Protein AF-A0A1A9Z1K3-F1 (afdb_monomer_lite)

Radius of gyration: 17.66 Å; chains: 1; bounding box: 40×36×48 Å

Secondary structure (DSSP, 8-state):
-----BTTTB-TTS-HHHHHHHHHHHHHHHHHHTT----EEEEE---SS--HHHHHHHHHHHHHHHHHTTPEEEEEE-S--SHHHHHHHHHTTSS----HHHHHHHHHHHHS----HHHHHHHTTT-S----BSS-HHHHHHHHHHHHT------GGGS---HHHHTTS-HHHHHHHHHH-----B-

Sequence (187 aa):
MDTLVLNTHFLEKICPFDLGYKSVSVNLSDLAAVGASPKWLLLSLTMPFINEFWIDKYSKGLFHHLNIFNVKLIGGDLSTLGDSAAGLSILMDNLCITDKISKNYLIKRHTRPVPRIHEGIVLRHLVNAACDISDGTVVDLQNILNNSQCGAKIYLDRLPISSYLLNNVEYKQAISFALYGGEDYEL

InterPro domains:
  IPR006283 Thiamine-monophosphate kinase-like [PTHR30270] (80-187)
  IPR006283 Thiamine-monophosphate kinase-like [cd02194] (1-187)
  IPR010918 PurM-like, C-terminal domain [PF02769] (121-166)
  IPR016188 PurM-like, N-terminal domain [PF00586] (1-83)
  IPR036676 PurM-like, C-terminal domain superfamily [G3DSA:3.90.650.10] (78-187)
  IPR036676 PurM-like, C-terminal domain superfamily [SSF56042] (79-187)
  IPR036921 PurM-like, N-terminal domain superfamily [SSF55326] (1-83)

pLDDT: mean 87.66, std 8.98, range [60.69, 98.0]

Structure (mmCIF, N/CA/C/O backbone):
data_AF-A0A1A9Z1K3-F1
#
_entry.id   AF-A0A1A9Z1K3-F1
#
loop_
_atom_site.group_PDB
_atom_site.id
_atom_site.type_symbol
_atom_site.label_atom_id
_atom_site.label_alt_id
_atom_site.label_comp_id
_atom_site.label_asym_id
_atom_site.label_entity_id
_atom_site.label_seq_id
_atom_site.pdbx_PDB_ins_code
_atom_site.Cartn_x
_atom_site.Cartn_y
_atom_site.Cartn_z
_atom_site.occupancy
_atom_site.B_iso_or_equiv
_atom_site.auth_seq_id
_atom_site.auth_comp_id
_atom_site.auth_asym_id
_atom_site.auth_atom_id
_atom_site.pdbx_PDB_model_num
ATOM 1 N N . MET A 1 1 ? -0.481 -10.958 -12.110 1.00 66.62 1 MET A N 1
ATOM 2 C CA . MET A 1 1 ? 0.145 -10.329 -10.922 1.00 66.62 1 MET A CA 1
ATOM 3 C C . MET A 1 1 ? 0.066 -11.347 -9.829 1.00 66.62 1 MET A C 1
ATOM 5 O O . MET A 1 1 ? -1.044 -11.699 -9.431 1.00 66.62 1 MET A O 1
ATOM 9 N N . ASP A 1 2 ? 1.243 -11.747 -9.387 1.00 83.00 2 ASP A N 1
ATOM 10 C CA . ASP A 1 2 ? 1.449 -12.769 -8.380 1.00 83.00 2 ASP A CA 1
ATOM 11 C C . ASP A 1 2 ? 1.903 -12.149 -7.071 1.00 83.00 2 ASP A C 1
ATOM 13 O O . ASP A 1 2 ? 2.690 -11.197 -7.053 1.00 83.00 2 ASP A O 1
ATOM 17 N N . THR A 1 3 ? 1.435 -12.739 -5.978 1.00 83.62 3 THR A N 1
ATOM 18 C CA . THR A 1 3 ? 1.822 -12.368 -4.621 1.00 83.62 3 THR A CA 1
ATOM 19 C C . THR A 1 3 ? 2.662 -13.489 -4.026 1.00 83.62 3 THR A C 1
ATOM 21 O O . THR A 1 3 ? 2.244 -14.645 -4.016 1.00 83.62 3 THR A O 1
ATOM 24 N N . LEU A 1 4 ? 3.832 -13.155 -3.478 1.00 86.69 4 LEU A N 1
ATOM 25 C CA . LEU A 1 4 ? 4.650 -14.097 -2.719 1.00 86.69 4 LEU A CA 1
ATOM 26 C C . LEU A 1 4 ? 4.404 -13.892 -1.223 1.00 86.69 4 LEU A C 1
ATOM 28 O O . LEU A 1 4 ? 4.661 -12.825 -0.679 1.00 86.69 4 LEU A O 1
ATOM 32 N N . VAL A 1 5 ? 3.916 -14.940 -0.561 1.00 87.31 5 VAL A N 1
ATOM 33 C CA . VAL A 1 5 ? 3.527 -14.929 0.862 1.00 87.31 5 VAL A CA 1
ATOM 34 C C . VAL A 1 5 ? 4.445 -15.841 1.672 1.00 87.31 5 VAL A C 1
ATOM 36 O O . VAL A 1 5 ? 4.686 -16.988 1.276 1.00 87.31 5 VAL A O 1
ATOM 39 N N . LEU A 1 6 ? 4.931 -15.344 2.812 1.00 87.44 6 LEU A N 1
ATOM 40 C CA . LEU A 1 6 ? 5.756 -16.102 3.753 1.00 87.44 6 LEU A CA 1
ATOM 41 C C . LEU A 1 6 ? 5.030 -17.376 4.223 1.00 87.44 6 LEU A C 1
ATOM 43 O O . LEU A 1 6 ? 3.824 -17.364 4.455 1.00 87.44 6 LEU A O 1
ATOM 47 N N . ASN A 1 7 ? 5.762 -18.483 4.346 1.00 91.44 7 ASN A N 1
ATOM 48 C CA . ASN A 1 7 ? 5.271 -19.826 4.688 1.00 91.44 7 ASN A CA 1
ATOM 49 C C . ASN A 1 7 ? 4.287 -20.448 3.681 1.00 91.44 7 ASN A C 1
ATOM 51 O O . ASN A 1 7 ? 3.808 -21.554 3.906 1.00 91.44 7 ASN A O 1
ATOM 55 N N . THR A 1 8 ? 4.025 -19.782 2.553 1.00 92.38 8 THR A N 1
ATOM 56 C CA . THR A 1 8 ? 3.249 -20.338 1.431 1.00 92.38 8 THR A CA 1
ATOM 57 C C . THR A 1 8 ? 4.117 -20.472 0.181 1.00 92.38 8 THR A C 1
ATOM 59 O O . THR A 1 8 ? 4.227 -21.548 -0.396 1.00 92.38 8 THR A O 1
ATOM 62 N N . HIS A 1 9 ? 4.785 -19.388 -0.221 1.00 94.19 9 HIS A N 1
ATOM 63 C CA . HIS A 1 9 ? 5.570 -19.312 -1.459 1.00 94.19 9 HIS A CA 1
ATOM 64 C C . HIS A 1 9 ? 7.085 -19.286 -1.217 1.00 94.19 9 HIS A C 1
ATOM 66 O O . HIS A 1 9 ? 7.876 -19.570 -2.126 1.00 94.19 9 HIS A O 1
ATOM 72 N N . PHE A 1 10 ? 7.496 -18.905 -0.008 1.00 93.81 10 PHE A N 1
ATOM 73 C CA . PHE A 1 10 ? 8.879 -18.893 0.456 1.00 93.81 10 PHE A CA 1
ATOM 74 C C . PHE A 1 10 ? 8.925 -19.070 1.978 1.00 93.81 10 PHE A C 1
ATOM 76 O O . PHE A 1 10 ? 7.926 -18.858 2.660 1.00 93.81 10 PHE A O 1
ATOM 83 N N . LEU A 1 11 ? 10.082 -19.460 2.507 1.00 93.94 11 LEU A N 1
ATOM 84 C CA . LEU A 1 11 ? 10.315 -19.639 3.944 1.00 93.94 11 LEU A CA 1
ATOM 85 C C . LEU A 1 11 ? 11.140 -18.478 4.503 1.00 93.94 11 LEU A C 1
ATOM 87 O O . LEU A 1 11 ? 11.880 -17.845 3.755 1.00 93.94 11 LEU A O 1
ATOM 91 N N . GLU A 1 12 ? 11.101 -18.261 5.820 1.00 88.75 12 GLU A N 1
ATOM 92 C CA . GLU A 1 12 ? 11.851 -17.178 6.493 1.00 88.75 12 GLU A CA 1
ATOM 93 C C . GLU A 1 12 ? 13.354 -17.200 6.195 1.00 88.75 12 GLU A C 1
ATOM 95 O O . GLU A 1 12 ? 14.004 -16.161 6.147 1.00 88.75 12 GLU A O 1
ATOM 100 N N . LYS A 1 13 ? 13.907 -18.393 5.962 1.00 93.56 13 LYS A N 1
ATOM 101 C CA . LYS A 1 13 ? 15.333 -18.602 5.684 1.00 93.56 13 LYS A CA 1
ATOM 102 C C . LYS A 1 13 ? 15.738 -18.284 4.243 1.00 93.56 13 LYS A C 1
ATOM 104 O O . LYS A 1 13 ? 16.907 -18.472 3.909 1.00 93.56 13 LYS A O 1
ATOM 109 N N . ILE A 1 14 ? 14.806 -17.884 3.372 1.00 95.94 14 ILE A N 1
ATOM 110 C CA . ILE A 1 14 ? 15.148 -17.560 1.987 1.00 95.94 14 ILE A CA 1
ATOM 111 C C . ILE A 1 14 ? 16.161 -16.412 1.951 1.00 95.94 14 ILE A C 1
ATOM 113 O O . ILE A 1 14 ? 16.061 -15.444 2.706 1.00 95.94 14 ILE A O 1
ATOM 117 N N . CYS A 1 15 ? 17.136 -16.505 1.049 1.00 96.75 15 CYS A N 1
ATOM 118 C CA . CYS A 1 15 ? 18.006 -15.377 0.758 1.00 96.75 15 CYS A CA 1
ATOM 119 C C . CYS A 1 15 ? 17.151 -14.226 0.192 1.00 96.75 15 CYS A C 1
ATOM 121 O O . CYS A 1 15 ? 16.431 -14.446 -0.787 1.00 96.75 15 CYS A O 1
ATOM 123 N N . PRO A 1 16 ? 17.224 -12.997 0.738 1.00 96.19 16 PRO A N 1
ATOM 124 C CA . PRO A 1 16 ? 16.385 -11.899 0.256 1.00 96.19 16 PRO A CA 1
ATOM 125 C C . PRO A 1 16 ? 16.643 -11.571 -1.218 1.00 96.19 16 PRO A C 1
ATOM 127 O O . PRO A 1 16 ? 15.705 -11.256 -1.942 1.00 96.19 16 PRO A O 1
ATOM 130 N N . PHE A 1 17 ? 17.889 -11.722 -1.685 1.00 97.69 17 PHE A N 1
ATOM 131 C CA . PHE A 1 17 ? 18.243 -11.566 -3.100 1.00 97.69 17 PHE A CA 1
ATOM 132 C C . PHE A 1 17 ? 17.463 -12.541 -3.988 1.00 97.69 17 PHE A C 1
ATOM 134 O O . PHE A 1 17 ? 16.832 -12.126 -4.958 1.00 97.69 17 PHE A O 1
ATOM 141 N N . ASP A 1 18 ? 17.448 -13.825 -3.629 1.00 97.62 18 ASP A N 1
ATOM 142 C CA . ASP A 1 18 ? 16.736 -14.845 -4.403 1.00 97.62 18 ASP A CA 1
ATOM 143 C C . ASP A 1 18 ? 15.225 -14.608 -4.372 1.00 97.62 18 ASP A C 1
ATOM 145 O O . ASP A 1 18 ? 14.540 -14.837 -5.368 1.00 97.62 18 ASP A O 1
ATOM 149 N N . LEU A 1 19 ? 14.696 -14.098 -3.254 1.00 96.50 19 LEU A N 1
ATOM 150 C CA . LEU A 1 19 ? 13.295 -13.699 -3.175 1.00 96.50 19 LEU A CA 1
ATOM 151 C C . LEU A 1 19 ? 12.990 -12.525 -4.114 1.00 96.50 19 LEU A C 1
ATOM 153 O O . LEU A 1 19 ? 12.020 -12.603 -4.859 1.00 96.50 19 LEU A O 1
ATOM 157 N N . GLY A 1 20 ? 13.821 -11.479 -4.128 1.00 94.25 20 GLY A N 1
ATOM 158 C CA . GLY A 1 20 ? 13.665 -10.342 -5.042 1.00 94.25 20 GLY A CA 1
ATOM 159 C C . GLY A 1 20 ? 13.721 -10.762 -6.508 1.00 94.25 20 GLY A C 1
ATOM 160 O O . GLY A 1 20 ? 12.877 -10.348 -7.300 1.00 94.25 20 GLY A O 1
ATOM 161 N N . TYR A 1 21 ? 14.651 -11.654 -6.854 1.00 96.50 21 TYR A N 1
ATOM 162 C CA . TYR A 1 21 ? 14.729 -12.268 -8.179 1.00 96.50 21 TYR A CA 1
ATOM 163 C C . TYR A 1 21 ? 13.423 -13.005 -8.514 1.00 96.50 21 TYR A C 1
ATOM 165 O O . TYR A 1 21 ? 12.787 -12.733 -9.535 1.00 96.50 21 TYR A O 1
ATOM 173 N N . LYS A 1 22 ? 12.979 -13.889 -7.610 1.00 95.75 22 LYS A N 1
ATOM 174 C CA . LYS A 1 22 ? 11.761 -14.691 -7.770 1.00 95.75 22 LYS A CA 1
ATOM 175 C C . LYS A 1 22 ? 10.513 -13.821 -7.942 1.00 95.75 22 LYS A C 1
ATOM 177 O O . LYS A 1 22 ? 9.687 -14.161 -8.785 1.00 95.75 22 LYS A O 1
ATOM 182 N N . SER A 1 23 ? 10.387 -12.708 -7.212 1.00 93.56 23 SER A N 1
ATOM 183 C CA . SER A 1 23 ? 9.260 -11.764 -7.315 1.00 93.56 23 SER A CA 1
ATOM 184 C C . SER A 1 23 ? 9.058 -11.232 -8.736 1.00 93.56 23 SER A C 1
ATOM 186 O O . SER A 1 23 ? 7.920 -11.065 -9.179 1.00 93.56 23 SER A O 1
ATOM 188 N N . VAL A 1 24 ? 10.148 -10.996 -9.472 1.00 93.38 24 VAL A N 1
ATOM 189 C CA . VAL A 1 24 ? 10.082 -10.583 -10.881 1.00 93.38 24 VAL A CA 1
ATOM 190 C C . VAL A 1 24 ? 9.773 -11.785 -11.768 1.00 93.38 24 VAL A C 1
ATOM 192 O O . VAL A 1 24 ? 8.872 -11.713 -12.598 1.00 93.38 24 VAL A O 1
ATOM 195 N N . SER A 1 25 ? 10.482 -12.902 -11.572 1.00 94.00 25 SER A N 1
ATOM 196 C CA . SER A 1 25 ? 10.369 -14.090 -12.425 1.00 94.00 25 SER A CA 1
ATOM 197 C C . SER A 1 25 ? 8.946 -14.634 -12.527 1.00 94.00 25 SER A C 1
ATOM 199 O O . SER A 1 25 ? 8.508 -14.960 -13.627 1.00 94.00 25 SER A O 1
ATOM 201 N N . VAL A 1 26 ? 8.216 -14.707 -11.408 1.00 92.62 26 VAL A N 1
ATOM 202 C CA . VAL A 1 26 ? 6.837 -15.226 -11.405 1.00 92.62 26 VAL A CA 1
ATOM 203 C C . VAL A 1 26 ? 5.919 -14.360 -12.274 1.00 92.62 26 VAL A C 1
ATOM 205 O O . VAL A 1 26 ? 5.314 -14.861 -13.216 1.00 92.62 26 VAL A O 1
ATOM 208 N N . ASN A 1 27 ? 5.974 -13.037 -12.094 1.00 84.94 27 ASN A N 1
ATOM 209 C CA . ASN A 1 27 ? 5.163 -12.095 -12.862 1.00 84.94 27 ASN A CA 1
ATOM 210 C C . ASN A 1 27 ? 5.547 -12.057 -14.353 1.00 84.94 27 ASN A C 1
ATOM 212 O O . ASN A 1 27 ? 4.684 -11.866 -15.209 1.00 84.94 27 ASN A O 1
ATOM 216 N N . LEU A 1 28 ? 6.833 -12.219 -14.688 1.00 87.44 28 LEU A N 1
ATOM 217 C CA . LEU A 1 28 ? 7.273 -12.265 -16.086 1.00 87.44 28 LEU A CA 1
ATOM 218 C C . LEU A 1 28 ? 6.899 -13.576 -16.782 1.00 87.44 28 LEU A C 1
ATOM 220 O O . LEU A 1 28 ? 6.683 -13.562 -17.993 1.00 87.44 28 LEU A O 1
ATOM 224 N N . SER A 1 29 ? 6.792 -14.683 -16.044 1.00 89.69 29 SER A N 1
ATOM 225 C CA . SER A 1 29 ? 6.377 -15.975 -16.596 1.00 89.69 29 SER A CA 1
ATOM 226 C C . SER A 1 29 ? 4.966 -15.911 -17.188 1.00 89.69 29 SER A C 1
ATOM 228 O O . SER A 1 29 ? 4.746 -16.418 -18.288 1.00 89.69 29 SER A O 1
ATOM 230 N N . ASP A 1 30 ? 4.036 -15.230 -16.514 1.00 83.69 30 ASP A N 1
ATOM 231 C CA . ASP A 1 30 ? 2.676 -14.997 -17.023 1.00 83.69 30 ASP A CA 1
ATOM 232 C C . ASP A 1 30 ? 2.682 -14.233 -18.353 1.00 83.69 30 ASP A C 1
ATOM 234 O O . ASP A 1 30 ? 1.974 -14.584 -19.298 1.00 83.69 30 ASP A O 1
ATOM 238 N N . LEU A 1 31 ? 3.504 -13.184 -18.448 1.00 74.88 31 LEU A N 1
ATOM 239 C CA . LEU A 1 31 ? 3.619 -12.372 -19.661 1.00 74.88 31 LEU A CA 1
ATOM 240 C C . LEU A 1 31 ? 4.279 -13.153 -20.802 1.00 74.88 31 LEU A C 1
ATOM 242 O O . LEU A 1 31 ? 3.849 -13.045 -21.952 1.00 74.88 31 LEU A O 1
ATOM 246 N N . ALA A 1 32 ? 5.277 -13.977 -20.484 1.00 80.62 32 ALA A N 1
ATOM 247 C CA . ALA A 1 32 ? 5.924 -14.856 -21.448 1.00 80.62 32 ALA A CA 1
ATOM 248 C C . ALA A 1 32 ? 4.944 -15.891 -22.023 1.00 80.62 32 ALA A C 1
ATOM 250 O O . ALA A 1 32 ? 4.953 -16.125 -23.232 1.00 80.62 32 ALA A O 1
ATOM 251 N N . ALA A 1 33 ? 4.058 -16.457 -21.195 1.00 81.56 33 ALA A N 1
ATOM 252 C CA . ALA A 1 33 ? 3.077 -17.461 -21.614 1.00 81.56 33 ALA A CA 1
ATOM 253 C C . ALA A 1 33 ? 2.091 -16.952 -22.682 1.00 81.56 33 ALA A C 1
ATOM 255 O O . ALA A 1 33 ? 1.575 -17.741 -23.472 1.00 81.56 33 ALA A O 1
ATOM 256 N N . VAL A 1 34 ? 1.858 -15.637 -22.737 1.00 84.75 34 VAL A N 1
ATOM 257 C CA . VAL A 1 34 ? 0.984 -14.990 -23.731 1.00 84.75 34 VAL A CA 1
ATOM 258 C C . VAL A 1 34 ? 1.757 -14.242 -24.825 1.00 84.75 34 VAL A C 1
ATOM 260 O O . VAL A 1 34 ? 1.153 -13.545 -25.637 1.00 84.75 34 VAL A O 1
ATOM 263 N N . GLY A 1 35 ? 3.089 -14.363 -24.859 1.00 82.88 35 GLY A N 1
ATOM 264 C CA . GLY A 1 35 ? 3.945 -13.698 -25.848 1.00 82.88 35 GLY A CA 1
ATOM 265 C C . GLY A 1 35 ? 4.027 -12.174 -25.696 1.00 82.88 35 GLY A C 1
ATOM 266 O O . GLY A 1 35 ? 4.360 -11.478 -26.656 1.00 82.88 35 GLY A O 1
ATOM 267 N N . ALA A 1 36 ? 3.714 -11.632 -24.517 1.00 79.31 36 ALA A N 1
ATOM 268 C CA . ALA A 1 36 ? 3.776 -10.198 -24.260 1.00 79.31 36 ALA A CA 1
ATOM 269 C C . ALA A 1 36 ? 5.212 -9.735 -23.961 1.00 79.31 36 ALA A C 1
ATOM 271 O O . ALA A 1 36 ? 5.996 -10.435 -23.324 1.00 79.31 36 ALA A O 1
ATOM 272 N N . SER A 1 37 ? 5.547 -8.508 -24.375 1.00 80.25 37 SER A N 1
ATOM 273 C CA . SER A 1 37 ? 6.809 -7.858 -24.004 1.00 80.25 37 SER A CA 1
ATOM 274 C C . SER A 1 37 ? 6.612 -7.036 -22.722 1.00 80.25 37 SER A C 1
ATOM 276 O O . SER A 1 37 ? 5.885 -6.038 -22.757 1.00 80.25 37 SER A O 1
ATOM 278 N N . PRO A 1 38 ? 7.224 -7.421 -21.587 1.00 83.50 38 PRO A N 1
ATOM 279 C CA . PRO A 1 38 ? 7.088 -6.683 -20.337 1.00 83.50 38 PRO A CA 1
ATOM 280 C C . PRO A 1 38 ? 7.795 -5.323 -20.422 1.00 83.50 38 PRO A C 1
ATOM 282 O O . PRO A 1 38 ? 8.850 -5.192 -21.040 1.00 83.50 38 PRO A O 1
ATOM 285 N N . LYS A 1 39 ? 7.212 -4.295 -19.795 1.00 81.31 39 LYS A N 1
ATOM 286 C CA . LYS A 1 39 ? 7.766 -2.926 -19.784 1.00 81.31 39 LYS A CA 1
ATOM 287 C C . LYS A 1 39 ? 7.943 -2.368 -18.386 1.00 81.31 39 LYS A C 1
ATOM 289 O O . LYS A 1 39 ? 8.976 -1.769 -18.089 1.00 81.31 39 LYS A O 1
ATOM 294 N N . TRP A 1 40 ? 6.948 -2.584 -17.536 1.00 81.75 40 TRP A N 1
ATOM 295 C CA . TRP A 1 40 ? 6.886 -1.977 -16.219 1.00 81.75 40 TRP A CA 1
ATOM 296 C C . TRP A 1 40 ? 6.446 -2.979 -15.162 1.00 81.75 40 TRP A C 1
ATOM 298 O O . TRP A 1 40 ? 5.693 -3.908 -15.458 1.00 81.75 40 TRP A O 1
ATOM 308 N N . LEU A 1 41 ? 6.906 -2.759 -13.934 1.00 82.19 41 LEU A N 1
ATOM 309 C CA . LEU A 1 41 ? 6.527 -3.507 -12.744 1.00 82.19 41 LEU A CA 1
ATOM 310 C C . LEU A 1 41 ? 6.154 -2.525 -11.622 1.00 82.19 41 LEU A C 1
ATOM 312 O O . LEU A 1 41 ? 6.758 -1.458 -11.502 1.00 82.19 41 LEU A O 1
ATOM 316 N N . LEU A 1 42 ? 5.160 -2.898 -10.814 1.00 79.62 42 LEU A N 1
ATOM 317 C CA . LEU A 1 42 ? 4.799 -2.245 -9.553 1.00 79.62 42 LEU A CA 1
ATOM 318 C C . LEU A 1 42 ? 5.079 -3.223 -8.405 1.00 79.62 42 LEU A C 1
ATOM 320 O O . LEU A 1 42 ? 4.792 -4.413 -8.547 1.00 79.62 42 LEU A O 1
ATOM 324 N N . LEU A 1 43 ? 5.637 -2.742 -7.293 1.00 81.44 43 LEU A N 1
ATOM 325 C CA . LEU A 1 43 ? 6.009 -3.571 -6.141 1.00 81.44 43 LEU A CA 1
ATOM 326 C C . LEU A 1 43 ? 5.263 -3.134 -4.878 1.00 81.44 43 LEU A C 1
ATOM 328 O O . LEU A 1 43 ? 5.605 -2.119 -4.292 1.00 81.44 43 LEU A O 1
ATOM 332 N N . SER A 1 44 ? 4.321 -3.937 -4.395 1.00 79.19 44 SER A N 1
ATOM 333 C CA . SER A 1 44 ? 3.825 -3.792 -3.021 1.00 79.19 44 SER A CA 1
ATOM 334 C C . SER A 1 44 ? 4.584 -4.758 -2.114 1.00 79.19 44 SER A C 1
ATOM 336 O O . SER A 1 44 ? 4.661 -5.954 -2.412 1.00 79.19 44 SER A O 1
ATOM 338 N N . LEU A 1 45 ? 5.194 -4.241 -1.048 1.00 78.25 45 LEU A N 1
ATOM 339 C CA . LEU A 1 45 ? 5.981 -5.025 -0.102 1.00 78.25 45 LEU A CA 1
ATOM 340 C C . LEU A 1 45 ? 5.480 -4.768 1.321 1.00 78.25 45 LEU A C 1
ATOM 342 O O . LEU A 1 45 ? 5.684 -3.702 1.886 1.00 78.25 45 LEU A O 1
ATOM 346 N N . THR A 1 46 ? 4.880 -5.783 1.936 1.00 71.81 46 THR A N 1
ATOM 347 C CA . THR A 1 46 ? 4.468 -5.731 3.343 1.00 71.81 46 THR A CA 1
ATOM 348 C C . THR A 1 46 ? 5.473 -6.484 4.204 1.00 71.81 46 THR A C 1
ATOM 350 O O . THR A 1 46 ? 5.764 -7.654 3.949 1.00 71.81 46 THR A O 1
ATOM 353 N N . MET A 1 47 ? 5.987 -5.836 5.250 1.00 74.69 47 MET A N 1
ATOM 354 C CA . MET A 1 47 ? 6.879 -6.459 6.230 1.00 74.69 47 MET A CA 1
ATOM 355 C C . MET A 1 47 ? 6.426 -6.126 7.657 1.00 74.69 47 MET A C 1
ATOM 357 O O . MET A 1 47 ? 6.007 -4.998 7.908 1.00 74.69 47 MET A O 1
ATOM 361 N N . PRO A 1 48 ? 6.529 -7.072 8.611 1.00 66.12 48 PRO A N 1
ATOM 362 C CA . PRO A 1 48 ? 6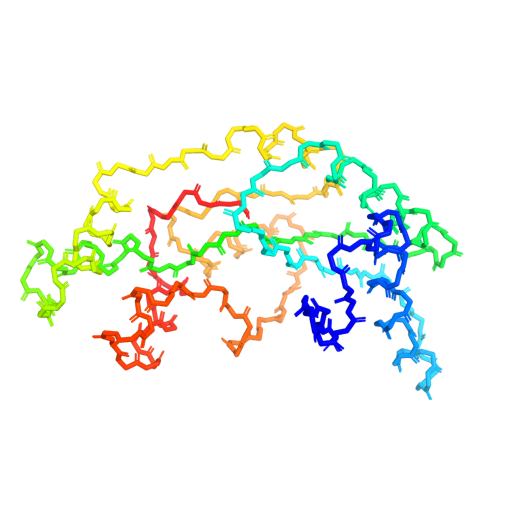.122 -6.839 10.001 1.00 66.12 48 PRO A CA 1
ATOM 363 C C . PRO A 1 48 ? 7.028 -5.835 10.732 1.00 66.12 48 PRO A C 1
ATOM 365 O O . PRO A 1 48 ? 6.605 -5.205 11.697 1.00 66.12 48 PRO A O 1
ATOM 368 N N . PHE A 1 49 ? 8.276 -5.695 10.286 1.00 71.12 49 PHE A N 1
ATOM 369 C CA . PHE A 1 49 ? 9.250 -4.724 10.773 1.00 71.12 49 PHE A CA 1
ATOM 370 C C . PHE A 1 49 ? 10.251 -4.403 9.660 1.00 71.12 49 PHE A C 1
ATOM 372 O O . PHE A 1 49 ? 10.513 -5.230 8.784 1.00 71.12 49 PHE A O 1
ATOM 379 N N . ILE A 1 50 ? 10.820 -3.200 9.699 1.00 73.06 50 ILE A N 1
ATOM 380 C CA . ILE A 1 50 ? 11.816 -2.748 8.725 1.00 73.06 50 ILE A CA 1
ATOM 381 C C . ILE A 1 50 ? 13.168 -3.402 9.036 1.00 73.06 50 ILE A C 1
ATOM 383 O O . ILE A 1 50 ? 13.615 -3.414 10.183 1.00 73.06 50 ILE A O 1
ATOM 387 N N . ASN A 1 51 ? 13.830 -3.933 8.006 1.00 81.25 51 ASN A N 1
ATOM 388 C CA . ASN A 1 51 ? 15.186 -4.470 8.088 1.00 81.25 51 ASN A CA 1
ATOM 389 C C . ASN A 1 51 ? 16.000 -4.006 6.872 1.00 81.25 51 ASN A C 1
ATOM 391 O O . ASN A 1 51 ? 15.823 -4.517 5.768 1.00 81.25 51 ASN A O 1
ATOM 395 N N . GLU A 1 52 ? 16.903 -3.045 7.078 1.00 79.62 52 GLU A N 1
ATOM 396 C CA . GLU A 1 52 ? 17.680 -2.413 6.001 1.00 79.62 52 GLU A CA 1
ATOM 397 C C . GLU A 1 52 ? 18.534 -3.409 5.210 1.00 79.62 52 GLU A C 1
ATOM 399 O O . GLU A 1 52 ? 18.542 -3.385 3.981 1.00 79.62 52 GLU A O 1
ATOM 404 N N . PHE A 1 53 ? 19.216 -4.329 5.902 1.00 85.81 53 PHE A N 1
ATOM 405 C CA . PHE A 1 53 ? 20.043 -5.346 5.251 1.00 85.81 53 PHE A CA 1
ATOM 406 C C . PHE A 1 53 ? 19.202 -6.257 4.353 1.00 85.81 53 PHE A C 1
ATOM 408 O O . PHE A 1 53 ? 19.615 -6.616 3.248 1.00 85.81 53 PHE A O 1
ATOM 415 N N . TRP A 1 54 ? 18.008 -6.619 4.818 1.00 91.44 54 TRP A N 1
ATOM 416 C CA . TRP A 1 54 ? 17.072 -7.422 4.047 1.00 91.44 54 TRP A CA 1
ATOM 417 C C . TRP A 1 54 ? 16.587 -6.668 2.804 1.00 91.44 54 TRP A C 1
ATOM 419 O O . TRP A 1 54 ? 16.646 -7.221 1.707 1.00 91.44 54 TRP A O 1
ATOM 429 N N . ILE A 1 55 ? 16.177 -5.402 2.953 1.00 87.56 55 ILE A N 1
ATOM 430 C CA . ILE A 1 55 ? 15.684 -4.550 1.856 1.00 87.56 55 ILE A CA 1
ATOM 431 C C . ILE A 1 55 ? 16.772 -4.325 0.799 1.00 87.56 55 ILE A C 1
ATOM 433 O O . ILE A 1 55 ? 16.511 -4.462 -0.397 1.00 87.56 55 ILE A O 1
ATOM 437 N N . ASP A 1 56 ? 18.006 -4.033 1.214 1.00 87.06 56 ASP A N 1
ATOM 438 C CA . ASP A 1 56 ? 19.154 -3.882 0.312 1.00 87.06 56 ASP A CA 1
ATOM 439 C C . ASP A 1 56 ? 19.407 -5.167 -0.492 1.00 87.06 56 ASP A C 1
ATOM 441 O O . ASP A 1 56 ? 19.550 -5.140 -1.716 1.00 87.06 56 ASP A O 1
ATOM 445 N N . LYS A 1 57 ? 19.404 -6.328 0.169 1.00 94.12 57 LYS A N 1
ATOM 446 C CA . LYS A 1 57 ? 19.599 -7.615 -0.510 1.00 94.12 57 LYS A CA 1
ATOM 447 C C . LYS A 1 57 ? 18.444 -7.954 -1.451 1.00 94.12 57 LYS A C 1
ATOM 449 O O . LYS A 1 57 ? 18.700 -8.394 -2.571 1.00 94.12 57 LYS A O 1
ATOM 454 N N . TYR A 1 58 ? 17.204 -7.731 -1.021 1.00 94.31 58 TYR A N 1
ATOM 455 C CA . TYR A 1 58 ? 16.003 -7.961 -1.821 1.00 94.31 58 TYR A CA 1
ATOM 456 C C . TYR A 1 58 ? 15.976 -7.086 -3.073 1.00 94.31 58 TYR A C 1
ATOM 458 O O . TYR A 1 58 ? 15.832 -7.596 -4.185 1.00 94.31 58 TYR A O 1
ATOM 466 N N . SER A 1 59 ? 16.191 -5.780 -2.909 1.00 90.06 59 SER A N 1
ATOM 467 C CA . SER A 1 59 ? 16.221 -4.829 -4.021 1.00 90.06 59 SER A CA 1
ATOM 468 C C . SER A 1 59 ? 17.313 -5.181 -5.034 1.00 90.06 59 SER A C 1
ATOM 470 O O . SER A 1 59 ? 17.038 -5.198 -6.231 1.00 90.06 59 SER A O 1
ATOM 472 N N . LYS A 1 60 ? 18.514 -5.581 -4.592 1.00 94.44 60 LYS A N 1
ATOM 473 C CA . LYS A 1 60 ? 19.578 -6.064 -5.493 1.00 94.44 60 LYS A CA 1
ATOM 474 C C . LYS A 1 60 ? 19.129 -7.239 -6.363 1.00 94.44 60 LYS A C 1
ATOM 476 O O . LYS A 1 60 ? 19.407 -7.233 -7.560 1.00 94.44 60 LYS A O 1
ATOM 481 N N . GLY A 1 61 ? 18.428 -8.215 -5.790 1.00 96.25 61 GLY A N 1
ATOM 482 C CA . GLY A 1 61 ? 17.894 -9.359 -6.535 1.00 96.25 61 GLY A CA 1
ATOM 483 C C . GLY A 1 61 ? 16.804 -8.970 -7.531 1.00 96.25 61 GLY A C 1
ATOM 484 O O . GLY A 1 61 ? 16.845 -9.376 -8.694 1.00 96.25 61 GLY A O 1
ATOM 485 N N . LEU A 1 62 ? 15.877 -8.115 -7.093 1.00 94.25 62 LEU A N 1
ATOM 486 C CA . LEU A 1 62 ? 14.809 -7.555 -7.921 1.00 94.25 62 LEU A CA 1
ATOM 487 C C . LEU A 1 62 ? 15.382 -6.807 -9.138 1.00 94.25 62 LEU A C 1
ATOM 489 O O . LEU A 1 62 ? 15.047 -7.123 -10.279 1.00 94.25 62 LEU A O 1
ATOM 493 N N . PHE A 1 63 ? 16.283 -5.846 -8.912 1.00 91.62 63 PHE A N 1
ATOM 494 C CA . PHE A 1 63 ? 16.868 -5.029 -9.979 1.00 91.62 63 PHE A CA 1
ATOM 495 C C . PHE A 1 63 ? 17.793 -5.818 -10.896 1.00 91.62 63 PHE A C 1
ATOM 497 O O . PHE A 1 63 ? 17.802 -5.567 -12.100 1.00 91.62 63 PHE A O 1
ATOM 504 N N . HIS A 1 64 ? 18.532 -6.795 -10.362 1.00 94.38 64 HIS A N 1
ATOM 505 C CA . HIS A 1 64 ? 19.309 -7.710 -11.191 1.00 94.38 64 HIS A CA 1
ATOM 506 C C . HIS A 1 64 ? 18.418 -8.364 -12.256 1.00 94.38 64 HIS A C 1
ATOM 508 O O . HIS A 1 64 ? 18.758 -8.346 -13.438 1.00 94.38 64 HIS A O 1
ATOM 514 N N . HIS A 1 65 ? 17.245 -8.861 -11.855 1.00 94.25 65 HIS A N 1
ATOM 515 C CA . HIS A 1 65 ? 16.327 -9.527 -12.774 1.00 94.25 65 HIS A CA 1
ATOM 516 C C . HIS A 1 65 ? 15.585 -8.561 -13.706 1.00 94.25 65 HIS A C 1
ATOM 518 O O . HIS A 1 65 ? 15.486 -8.816 -14.904 1.00 94.25 65 HIS A O 1
ATOM 524 N N . LEU A 1 66 ? 15.111 -7.423 -13.193 1.00 89.94 66 LEU A N 1
ATOM 525 C CA . LEU A 1 66 ? 14.474 -6.376 -14.003 1.00 89.94 66 LEU A CA 1
ATOM 526 C C . LEU A 1 66 ? 15.378 -5.907 -15.154 1.00 89.94 66 LEU A C 1
ATOM 528 O O . LEU A 1 66 ? 14.919 -5.789 -16.292 1.00 89.94 66 LEU A O 1
ATOM 532 N N . ASN A 1 67 ? 16.671 -5.712 -14.876 1.00 90.81 67 ASN A N 1
ATOM 533 C CA . ASN A 1 67 ? 17.653 -5.276 -15.868 1.00 90.81 67 ASN A CA 1
ATOM 534 C C . ASN A 1 67 ? 17.876 -6.312 -16.978 1.00 90.81 67 ASN A C 1
ATOM 536 O O . ASN A 1 67 ? 18.001 -5.923 -18.137 1.00 90.81 67 ASN A O 1
ATOM 540 N N . ILE A 1 68 ? 17.876 -7.612 -16.654 1.00 93.31 68 ILE A N 1
ATOM 541 C CA . ILE A 1 68 ? 18.010 -8.690 -17.653 1.00 93.31 68 ILE A CA 1
ATOM 542 C C . ILE A 1 68 ? 16.894 -8.608 -18.703 1.00 93.31 68 ILE A C 1
ATOM 544 O O . ILE A 1 68 ? 17.150 -8.774 -19.893 1.00 93.31 68 ILE A O 1
ATOM 548 N N . PHE A 1 69 ? 15.665 -8.313 -18.274 1.00 88.19 69 PHE A N 1
ATOM 549 C CA . PHE A 1 69 ? 14.492 -8.273 -19.151 1.00 88.19 69 PHE A CA 1
ATOM 550 C C . PHE A 1 69 ? 14.129 -6.865 -19.642 1.00 88.19 69 PHE A C 1
ATOM 552 O O . PHE A 1 69 ? 13.113 -6.699 -20.317 1.00 88.19 69 PHE A O 1
ATOM 559 N N . ASN A 1 70 ? 14.951 -5.854 -19.332 1.00 87.50 70 ASN A N 1
ATOM 560 C CA . ASN A 1 70 ? 14.694 -4.446 -19.647 1.00 87.50 70 ASN A CA 1
ATOM 561 C C . ASN A 1 70 ? 13.303 -3.965 -19.173 1.00 87.50 70 ASN A C 1
ATOM 563 O O . ASN A 1 70 ? 12.598 -3.227 -19.868 1.00 87.50 70 ASN A O 1
ATOM 567 N N . VAL A 1 71 ? 12.902 -4.414 -17.982 1.00 85.81 71 VAL A N 1
ATOM 568 C CA . VAL A 1 71 ? 11.653 -4.034 -17.313 1.00 85.81 71 VAL A CA 1
ATOM 569 C C . VAL A 1 71 ? 11.979 -2.990 -16.258 1.00 85.81 71 VAL A C 1
ATOM 571 O O . VAL A 1 71 ? 12.952 -3.129 -15.524 1.00 85.81 71 VAL A O 1
ATOM 574 N N . LYS A 1 72 ? 11.171 -1.936 -16.152 1.00 78.19 72 LYS A N 1
ATOM 575 C CA . LYS A 1 72 ? 11.393 -0.872 -15.165 1.00 78.19 72 LYS A CA 1
ATOM 576 C C . LYS A 1 72 ? 10.449 -1.024 -13.978 1.00 78.19 72 LYS A C 1
ATOM 578 O O . LYS A 1 72 ? 9.243 -1.153 -14.173 1.00 78.19 72 LYS A O 1
ATOM 583 N N . LEU A 1 73 ? 10.973 -0.945 -12.757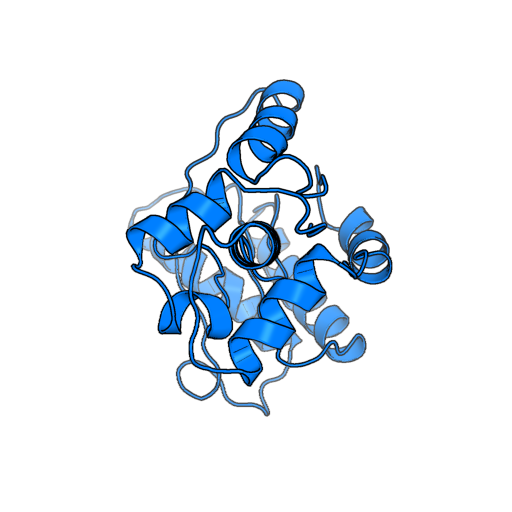 1.00 78.06 73 LEU A N 1
ATOM 584 C CA . LEU A 1 73 ? 10.138 -0.685 -11.584 1.00 78.06 73 LEU A CA 1
ATOM 585 C C . LEU A 1 73 ? 9.677 0.776 -11.653 1.00 78.06 73 LEU A C 1
ATOM 587 O O . LEU A 1 73 ? 10.510 1.666 -11.817 1.00 78.06 73 LEU A O 1
ATOM 591 N N . ILE A 1 74 ? 8.369 1.022 -11.590 1.00 69.31 74 ILE A N 1
ATOM 592 C CA . ILE A 1 74 ? 7.816 2.380 -11.742 1.00 69.31 74 ILE A CA 1
ATOM 593 C C . ILE A 1 74 ? 7.057 2.888 -10.514 1.00 69.31 74 ILE A C 1
ATOM 595 O O . ILE A 1 74 ? 6.606 4.026 -10.532 1.00 69.31 74 ILE A O 1
ATOM 599 N N . GLY A 1 75 ? 6.933 2.079 -9.463 1.00 64.56 75 GLY A N 1
ATOM 600 C CA . GLY A 1 75 ? 6.229 2.449 -8.237 1.00 64.56 75 GLY A CA 1
ATOM 601 C C . GLY A 1 75 ? 5.966 1.247 -7.335 1.00 64.56 75 GLY A C 1
ATOM 602 O O . GLY A 1 75 ? 6.317 0.110 -7.675 1.00 64.56 75 GLY A O 1
ATOM 603 N N . GLY A 1 76 ? 5.349 1.498 -6.186 1.00 67.69 76 GLY A N 1
ATOM 604 C CA . GLY A 1 76 ? 5.105 0.493 -5.165 1.00 67.69 76 GLY A CA 1
ATOM 605 C C . GLY A 1 76 ? 4.367 1.041 -3.949 1.00 67.69 76 GLY A C 1
ATOM 606 O O . GLY A 1 76 ? 4.004 2.205 -3.963 1.00 67.69 76 GLY A O 1
ATOM 607 N N . ASP A 1 77 ? 4.151 0.199 -2.939 1.00 65.31 77 ASP A N 1
ATOM 608 C CA . ASP A 1 77 ? 3.554 0.583 -1.647 1.00 65.31 77 ASP A CA 1
ATOM 609 C C . ASP A 1 77 ? 4.228 -0.215 -0.516 1.00 65.31 77 ASP A C 1
ATOM 611 O O . ASP A 1 77 ? 4.594 -1.385 -0.705 1.00 65.31 77 ASP A O 1
ATOM 615 N N . LEU A 1 78 ? 4.401 0.417 0.646 1.00 61.28 78 LEU A N 1
ATOM 616 C CA . LEU A 1 78 ? 5.033 -0.130 1.852 1.00 61.28 78 LEU A CA 1
ATOM 617 C C . LEU A 1 78 ? 4.125 -0.079 3.105 1.00 61.28 78 LEU A C 1
ATOM 619 O O . LEU A 1 78 ? 4.623 -0.297 4.213 1.00 61.28 78 LEU A O 1
ATOM 623 N N . SER A 1 79 ? 2.819 0.195 2.987 1.00 70.19 79 SER A N 1
ATOM 624 C CA . SER A 1 79 ? 2.004 0.614 4.144 1.00 70.19 79 SER A CA 1
ATOM 625 C C . SER A 1 79 ? 0.510 0.244 4.097 1.00 70.19 79 SER A C 1
ATOM 627 O O . SER A 1 79 ? 0.114 -0.539 3.246 1.00 70.19 79 SER A O 1
ATOM 629 N N . THR A 1 80 ? -0.305 0.734 5.050 1.00 86.00 80 THR A N 1
ATOM 630 C CA . THR A 1 80 ? -1.769 0.541 5.093 1.00 86.00 80 THR A CA 1
ATOM 631 C C . THR A 1 80 ? -2.533 1.844 4.846 1.00 86.00 80 THR A C 1
ATOM 633 O O . THR A 1 80 ? -2.214 2.877 5.435 1.00 86.00 80 THR A O 1
ATOM 636 N N . LEU A 1 81 ? -3.578 1.770 4.020 1.00 91.69 81 LEU A N 1
ATOM 637 C CA . LEU A 1 81 ? -4.394 2.899 3.567 1.00 91.69 81 LEU A CA 1
ATOM 638 C C . LEU A 1 81 ? -5.746 2.971 4.291 1.00 91.69 81 LEU A C 1
ATOM 640 O O . LEU A 1 81 ? -6.351 1.944 4.615 1.00 91.69 81 LEU A O 1
ATOM 644 N N . GLY A 1 82 ? -6.253 4.191 4.481 1.00 94.75 82 GLY A N 1
ATOM 645 C CA . GLY A 1 82 ? -7.586 4.471 5.020 1.00 94.75 82 GLY A CA 1
ATOM 646 C C . GLY A 1 82 ? -7.695 4.422 6.545 1.00 94.75 82 GLY A C 1
ATOM 647 O O . GLY A 1 82 ? -8.767 4.693 7.093 1.00 94.75 82 GLY A O 1
ATOM 648 N N . ASP A 1 83 ? -6.606 4.108 7.248 1.00 96.12 83 ASP A N 1
ATOM 649 C CA . ASP A 1 83 ? -6.599 4.026 8.708 1.00 96.12 83 ASP A CA 1
ATOM 650 C C . ASP A 1 83 ? -6.807 5.405 9.349 1.00 96.12 83 ASP A C 1
ATOM 652 O O . ASP A 1 83 ? -7.508 5.515 10.359 1.00 96.12 83 ASP A O 1
ATOM 656 N N . SER A 1 84 ? -6.226 6.457 8.760 1.00 96.75 84 SER A N 1
ATOM 657 C CA . SER A 1 84 ? -6.385 7.831 9.245 1.00 96.75 84 SER A CA 1
ATOM 658 C C . SER A 1 84 ? -7.831 8.313 9.094 1.00 96.75 84 SER A C 1
ATOM 660 O O . SER A 1 84 ? -8.452 8.750 10.066 1.00 96.75 84 SER A O 1
ATOM 662 N N . ALA A 1 85 ? -8.438 8.109 7.921 1.00 97.50 85 ALA A N 1
ATOM 663 C CA . ALA A 1 85 ? -9.836 8.466 7.672 1.00 97.50 85 ALA A CA 1
ATOM 664 C C . ALA A 1 85 ? -10.820 7.728 8.602 1.00 97.50 85 ALA A C 1
ATOM 666 O O . ALA A 1 85 ? -11.794 8.315 9.094 1.00 97.50 85 ALA A O 1
ATOM 667 N N . ALA A 1 86 ? -10.553 6.454 8.902 1.00 97.50 86 ALA A N 1
ATOM 668 C CA . ALA A 1 86 ? -11.315 5.710 9.899 1.00 97.50 86 ALA A CA 1
ATOM 669 C C . ALA A 1 86 ? -11.111 6.283 11.314 1.00 97.50 86 ALA A C 1
ATOM 671 O O . ALA A 1 86 ? -12.082 6.460 12.050 1.00 97.50 86 ALA A O 1
ATOM 672 N N . GLY A 1 87 ? -9.874 6.629 11.682 1.00 97.75 87 GLY A N 1
ATOM 673 C CA . GLY A 1 87 ? -9.543 7.297 12.941 1.00 97.75 87 GLY A CA 1
ATOM 674 C C . GLY A 1 87 ? -10.306 8.605 13.148 1.00 97.75 87 GLY A C 1
ATOM 675 O O . GLY A 1 87 ? -10.913 8.799 14.203 1.00 97.75 87 GLY A O 1
ATOM 676 N N . LEU A 1 88 ? -10.338 9.464 12.128 1.00 97.94 88 LEU A N 1
ATOM 677 C CA . LEU A 1 88 ? -11.119 10.701 12.129 1.00 97.94 88 LEU A CA 1
ATOM 678 C C . LEU A 1 88 ? -12.619 10.420 12.271 1.00 97.94 88 LEU A C 1
ATOM 680 O O . LEU A 1 88 ? -13.286 11.021 13.111 1.00 97.94 88 LEU A O 1
ATOM 684 N N . SER A 1 89 ? -13.145 9.458 11.510 1.00 97.81 89 SER A N 1
ATOM 685 C CA . SER A 1 89 ? -14.564 9.083 11.572 1.00 97.81 89 SER A CA 1
ATOM 686 C C . SER A 1 89 ? -14.986 8.625 12.972 1.00 97.81 89 SER A C 1
ATOM 688 O O . SER A 1 89 ? -16.100 8.917 13.403 1.00 97.81 89 SER A O 1
ATOM 690 N N . ILE A 1 90 ? -14.097 7.948 13.707 1.00 98.00 90 ILE A N 1
ATOM 691 C CA . ILE A 1 90 ? -14.331 7.567 15.105 1.00 98.00 90 ILE A CA 1
ATOM 692 C C . ILE A 1 90 ? -14.345 8.792 16.024 1.00 98.00 90 ILE A C 1
ATOM 694 O O . ILE A 1 90 ? -15.182 8.866 16.918 1.00 98.00 90 ILE A O 1
ATOM 698 N N . LEU A 1 91 ? -13.421 9.739 15.837 1.00 97.62 91 LEU A N 1
ATOM 699 C CA . LEU A 1 91 ? -13.355 10.967 16.641 1.00 97.62 91 LEU A CA 1
ATOM 700 C C . LEU A 1 91 ? -14.562 11.886 16.419 1.00 97.62 91 LEU A C 1
ATOM 702 O O . LEU A 1 91 ? -14.935 12.626 17.322 1.00 97.62 91 LEU A O 1
ATOM 706 N N . MET A 1 92 ? -15.162 11.827 15.231 1.00 97.75 92 MET A N 1
ATOM 707 C CA . MET A 1 92 ? -16.379 12.559 14.874 1.00 97.75 92 MET A CA 1
ATOM 708 C C . MET A 1 92 ? -17.671 11.824 15.266 1.00 97.75 92 MET A C 1
ATOM 710 O O . MET A 1 92 ? -18.747 12.262 14.870 1.00 97.75 92 MET A O 1
ATOM 714 N N . ASP A 1 93 ? -17.579 10.691 15.972 1.00 96.19 93 ASP A N 1
ATOM 715 C CA . ASP A 1 93 ? -18.709 9.817 16.325 1.00 96.19 93 ASP A CA 1
ATOM 716 C C . ASP A 1 93 ? -19.516 9.284 15.117 1.00 96.19 93 ASP A C 1
ATOM 718 O O . ASP A 1 93 ? -20.623 8.766 15.265 1.00 96.19 93 ASP A O 1
ATOM 722 N N . ASN A 1 94 ? -18.936 9.331 13.912 1.00 96.44 94 ASN A N 1
ATOM 723 C CA . ASN A 1 94 ? -19.525 8.798 12.678 1.00 96.44 94 ASN A CA 1
ATOM 724 C C . ASN A 1 94 ? -19.242 7.298 12.484 1.00 96.44 94 ASN A C 1
ATOM 726 O O . ASN A 1 94 ? -19.877 6.647 11.654 1.00 96.44 94 ASN A O 1
ATOM 730 N N . LEU A 1 95 ? -18.280 6.743 13.230 1.00 96.12 95 LEU A N 1
ATOM 731 C CA . LEU A 1 95 ? -17.925 5.327 13.207 1.00 96.12 95 LEU A CA 1
ATOM 732 C C . LEU A 1 95 ? -17.761 4.784 14.632 1.00 96.12 95 LEU A C 1
ATOM 734 O O . LEU A 1 95 ? -16.901 5.227 15.392 1.00 96.12 95 LEU A O 1
ATOM 738 N N . CYS A 1 96 ? -18.558 3.773 14.983 1.00 95.50 96 CYS A N 1
ATOM 739 C CA . CYS A 1 96 ? -18.486 3.120 16.287 1.00 95.50 96 CYS A CA 1
ATOM 740 C C . CYS A 1 96 ? -17.735 1.787 16.190 1.00 95.50 96 CYS A C 1
ATOM 742 O O . CYS A 1 96 ? -18.225 0.835 15.587 1.00 95.50 96 CYS A O 1
ATOM 744 N N . ILE A 1 97 ? -16.562 1.715 16.824 1.00 94.44 97 ILE A N 1
ATOM 745 C CA . ILE A 1 97 ? -15.761 0.492 16.952 1.00 94.44 97 ILE A CA 1
ATOM 746 C C . ILE A 1 97 ? -15.731 0.066 18.420 1.00 94.44 97 ILE A C 1
ATOM 748 O O . ILE A 1 97 ? -15.321 0.839 19.293 1.00 94.44 97 ILE A O 1
ATOM 752 N N . THR A 1 98 ? -16.163 -1.166 18.690 1.00 93.81 98 THR A N 1
ATOM 753 C CA . THR A 1 98 ? -16.214 -1.747 20.041 1.00 93.81 98 THR A CA 1
ATOM 754 C C . THR A 1 98 ? -14.851 -2.252 20.509 1.00 93.81 98 THR A C 1
ATOM 756 O O . THR A 1 98 ? -14.528 -2.121 21.693 1.00 93.81 98 THR A O 1
ATOM 759 N N . ASP A 1 99 ? -14.033 -2.788 19.598 1.00 95.81 99 ASP A N 1
ATOM 760 C CA . ASP A 1 99 ? -12.674 -3.217 19.914 1.00 95.81 99 ASP A CA 1
ATOM 761 C C . ASP A 1 99 ? -11.781 -2.015 20.245 1.00 95.81 99 ASP A C 1
ATOM 763 O O . ASP A 1 99 ? -11.418 -1.203 19.390 1.00 95.81 99 ASP A O 1
ATOM 767 N N . LYS A 1 100 ? -11.387 -1.917 21.516 1.00 96.31 100 LYS A N 1
ATOM 768 C CA . LYS A 1 100 ? -10.561 -0.814 22.016 1.00 96.31 100 LYS A CA 1
ATOM 769 C C . LYS A 1 100 ? -9.179 -0.784 21.371 1.00 96.31 100 LYS A C 1
ATOM 771 O O . LYS A 1 100 ? -8.616 0.301 21.242 1.00 96.31 100 LYS A O 1
ATOM 776 N N . ILE A 1 101 ? -8.624 -1.938 20.992 1.00 96.25 101 ILE A N 1
ATOM 777 C CA . ILE A 1 101 ? -7.285 -2.008 20.395 1.00 96.25 101 ILE A CA 1
ATOM 778 C C . ILE A 1 101 ? -7.320 -1.371 19.006 1.00 96.25 101 ILE A C 1
ATOM 780 O O . ILE A 1 101 ? -6.589 -0.409 18.767 1.00 96.25 101 ILE A O 1
ATOM 784 N N . SER A 1 102 ? -8.221 -1.834 18.137 1.00 96.31 102 SER A N 1
ATOM 785 C CA . SER A 1 102 ? -8.427 -1.271 16.798 1.00 96.31 102 SER A CA 1
ATOM 786 C C . SER A 1 102 ? -8.827 0.197 16.864 1.00 96.31 102 SER A C 1
ATOM 788 O O . SER A 1 102 ? -8.236 1.025 16.175 1.00 96.31 102 SER A O 1
ATOM 790 N N . LYS A 1 103 ? -9.755 0.555 17.761 1.00 97.75 103 LYS A N 1
ATOM 791 C CA . LYS A 1 103 ? -10.164 1.949 17.973 1.00 97.75 103 LYS A CA 1
ATOM 792 C C . LYS A 1 103 ? -8.971 2.851 18.299 1.00 97.75 103 LYS A C 1
ATOM 794 O O . LYS A 1 103 ? -8.784 3.880 17.655 1.00 97.75 103 LYS A O 1
ATOM 799 N N . ASN A 1 104 ? -8.145 2.466 19.272 1.00 97.31 104 ASN A N 1
ATOM 800 C CA . ASN A 1 104 ? -6.975 3.253 19.662 1.00 97.31 104 ASN A CA 1
ATOM 801 C C . ASN A 1 104 ? -5.918 3.311 18.554 1.00 97.31 104 ASN A C 1
ATOM 803 O O . ASN A 1 104 ? -5.293 4.354 18.373 1.00 97.31 104 ASN A O 1
ATOM 807 N N . TYR A 1 105 ? -5.714 2.212 17.822 1.00 96.00 105 TYR A N 1
ATOM 808 C CA . TYR A 1 105 ? -4.804 2.167 16.680 1.00 96.00 105 TYR A CA 1
ATOM 809 C C . TYR A 1 105 ? -5.225 3.164 15.591 1.00 96.00 105 TYR A C 1
ATOM 811 O O . TYR A 1 105 ? -4.427 4.024 15.223 1.00 96.00 105 TYR A O 1
ATOM 819 N N . LEU A 1 106 ? -6.483 3.108 15.144 1.00 97.06 106 LEU A N 1
ATOM 820 C CA . LEU A 1 106 ? -7.008 3.958 14.071 1.00 97.06 106 LEU A CA 1
ATOM 821 C C . LEU A 1 106 ? -7.005 5.440 14.476 1.00 97.06 106 LEU A C 1
ATOM 823 O O . LEU A 1 106 ? -6.488 6.282 13.746 1.00 97.06 106 LEU A O 1
ATOM 827 N N . ILE A 1 107 ? -7.457 5.769 15.694 1.00 97.81 107 ILE A N 1
ATOM 828 C CA . ILE A 1 107 ? -7.366 7.143 16.226 1.00 97.81 107 ILE A CA 1
ATOM 829 C C . ILE A 1 107 ? -5.910 7.626 16.253 1.00 97.81 107 ILE A C 1
ATOM 831 O O . ILE A 1 107 ? -5.625 8.787 15.952 1.00 97.81 107 ILE A O 1
ATOM 835 N N . LYS A 1 108 ? -4.962 6.759 16.628 1.00 96.62 108 LYS A N 1
ATOM 836 C CA . LYS A 1 108 ? -3.543 7.119 16.662 1.00 96.62 108 LYS A CA 1
ATOM 837 C C . LYS A 1 108 ? -2.988 7.376 15.262 1.00 96.62 108 LYS A C 1
ATOM 839 O O . LYS A 1 108 ? -2.178 8.284 15.130 1.00 96.62 108 LYS A O 1
ATOM 844 N N . ARG A 1 109 ? -3.416 6.621 14.246 1.00 94.62 109 ARG A N 1
ATOM 845 C CA . ARG A 1 109 ? -3.004 6.836 12.849 1.00 94.62 109 ARG A CA 1
ATOM 846 C C . ARG A 1 109 ? -3.374 8.234 12.360 1.00 94.62 109 ARG A C 1
ATOM 848 O O . ARG A 1 109 ? -2.515 8.890 11.790 1.00 94.62 109 ARG A O 1
ATOM 855 N N . HIS A 1 110 ? -4.563 8.718 12.715 1.00 97.19 110 HIS A N 1
ATOM 856 C CA . HIS A 1 110 ? -4.984 10.087 12.415 1.00 97.19 110 HIS A CA 1
ATOM 857 C C . HIS A 1 110 ? -4.289 11.151 13.281 1.00 97.19 110 HIS A C 1
ATOM 859 O O . HIS A 1 110 ? -3.760 12.138 12.789 1.00 97.19 110 HIS A O 1
ATOM 865 N N . THR A 1 111 ? -4.253 10.959 14.603 1.00 96.94 111 THR A N 1
ATOM 866 C CA . THR A 1 111 ? -3.756 11.999 15.532 1.00 96.94 111 THR A CA 1
ATOM 867 C C . THR A 1 111 ? -2.234 12.093 15.617 1.00 96.94 111 THR A C 1
ATOM 869 O O . THR A 1 111 ? -1.699 13.082 16.120 1.00 96.94 111 THR A O 1
ATOM 872 N N . ARG A 1 112 ? -1.522 11.036 15.221 1.00 93.69 112 ARG A N 1
ATOM 873 C CA . ARG A 1 112 ? -0.061 10.918 15.297 1.00 93.69 112 ARG A CA 1
ATOM 874 C C . ARG A 1 112 ? 0.466 10.148 14.080 1.00 93.69 112 ARG A C 1
ATOM 876 O O . ARG A 1 112 ? 0.989 9.039 14.257 1.00 93.69 112 ARG A O 1
ATOM 883 N N . PRO A 1 113 ? 0.331 10.708 12.865 1.00 91.00 113 PRO A N 1
ATOM 884 C CA . PRO A 1 113 ? 0.883 10.088 11.673 1.00 91.00 113 PRO A CA 1
ATOM 885 C C . PRO A 1 113 ? 2.409 9.998 11.777 1.00 91.00 113 PRO A C 1
ATOM 887 O O . PRO A 1 113 ? 3.063 10.811 12.436 1.00 91.00 113 PRO A O 1
ATOM 890 N N . VAL A 1 114 ? 2.978 8.970 11.150 1.00 83.81 114 VAL A N 1
ATOM 891 C CA . VAL A 1 114 ? 4.423 8.718 11.152 1.00 83.81 114 VAL A CA 1
ATOM 892 C C . VAL A 1 114 ? 4.938 8.963 9.737 1.00 83.81 114 VAL A C 1
ATOM 894 O O . VAL A 1 114 ? 4.605 8.175 8.856 1.00 83.81 114 VAL A O 1
ATOM 897 N N . PRO A 1 115 ? 5.742 10.015 9.498 1.00 82.31 115 PRO A N 1
ATOM 898 C CA . PRO A 1 115 ? 6.243 10.304 8.163 1.00 82.31 115 PRO A CA 1
ATOM 899 C C . PRO A 1 115 ? 7.275 9.260 7.725 1.00 82.31 115 PRO A C 1
ATOM 901 O O . PRO A 1 115 ? 8.171 8.885 8.488 1.00 82.31 115 PRO A O 1
ATOM 904 N N . ARG A 1 116 ? 7.193 8.848 6.460 1.00 82.31 116 ARG A N 1
ATOM 905 C CA . ARG A 1 116 ? 8.041 7.814 5.842 1.00 82.31 116 ARG A CA 1
ATOM 906 C C . ARG A 1 116 ? 9.384 8.349 5.342 1.00 82.31 116 ARG A C 1
ATOM 908 O O . ARG A 1 116 ? 9.766 8.183 4.186 1.00 82.31 116 ARG A O 1
ATOM 915 N N . ILE A 1 117 ? 10.105 9.058 6.215 1.00 79.19 117 ILE A N 1
ATOM 916 C CA . ILE A 1 117 ? 11.351 9.760 5.858 1.00 79.19 117 ILE A CA 1
ATOM 917 C C . ILE A 1 117 ? 12.431 8.785 5.384 1.00 79.19 117 ILE A C 1
ATOM 919 O O . ILE A 1 117 ? 13.105 9.038 4.385 1.00 79.19 117 ILE A O 1
ATOM 923 N N . HIS A 1 118 ? 12.617 7.678 6.104 1.00 73.50 118 HIS A N 1
ATOM 924 C CA . HIS A 1 118 ? 13.660 6.710 5.778 1.00 73.50 118 HIS A CA 1
ATOM 925 C C . HIS A 1 118 ? 13.341 5.985 4.466 1.00 73.50 118 HIS A C 1
ATOM 927 O O . HIS A 1 118 ? 14.196 5.879 3.589 1.00 73.50 118 HIS A O 1
ATOM 933 N N . GLU A 1 119 ? 12.092 5.561 4.299 1.00 71.38 119 GLU A N 1
ATOM 934 C CA . GLU A 1 119 ? 11.581 4.921 3.094 1.00 71.38 119 GLU A CA 1
ATOM 935 C C . GLU A 1 119 ? 11.726 5.853 1.890 1.00 71.38 119 GLU A C 1
ATOM 937 O O . GLU A 1 119 ? 12.269 5.440 0.870 1.00 71.38 119 GLU A O 1
ATOM 942 N N . GLY A 1 120 ? 11.369 7.133 2.025 1.00 74.94 120 GLY A N 1
ATOM 943 C CA . GLY A 1 120 ? 11.579 8.134 0.980 1.00 74.94 120 GLY A CA 1
ATOM 944 C C . GLY A 1 120 ? 13.054 8.289 0.584 1.00 74.94 120 GLY A C 1
ATOM 945 O O . GLY A 1 120 ? 13.375 8.351 -0.605 1.00 74.94 120 GLY A O 1
ATOM 946 N N . ILE A 1 121 ? 13.982 8.286 1.552 1.00 73.56 121 ILE A N 1
ATOM 947 C CA . ILE A 1 121 ? 15.432 8.334 1.280 1.00 73.56 121 ILE A CA 1
ATOM 948 C C . ILE A 1 121 ? 15.896 7.099 0.502 1.00 73.56 121 ILE A C 1
ATOM 950 O O . ILE A 1 121 ? 16.701 7.233 -0.421 1.00 73.56 121 ILE A O 1
ATOM 954 N N . VAL A 1 122 ? 15.402 5.914 0.861 1.00 72.69 122 VAL A N 1
ATOM 955 C CA . VAL A 1 122 ? 15.751 4.655 0.189 1.00 72.69 122 VAL A CA 1
ATOM 956 C C . VAL A 1 122 ? 15.148 4.605 -1.217 1.00 72.69 122 VAL A C 1
ATOM 958 O O . VAL A 1 122 ? 15.842 4.270 -2.177 1.00 72.69 122 VAL A O 1
ATOM 961 N N . LEU A 1 123 ? 13.878 4.985 -1.362 1.00 67.94 123 LEU A N 1
ATOM 962 C CA . LEU A 1 123 ? 13.123 4.880 -2.608 1.00 67.94 123 LEU A CA 1
ATOM 963 C C . LEU A 1 123 ? 13.538 5.905 -3.661 1.00 67.94 123 LEU A C 1
ATOM 965 O O . LEU A 1 123 ? 13.431 5.599 -4.845 1.00 67.94 123 LEU A O 1
ATOM 969 N N . ARG A 1 124 ? 14.057 7.085 -3.290 1.00 75.06 124 ARG A N 1
ATOM 970 C CA . ARG A 1 124 ? 14.372 8.158 -4.261 1.00 75.06 124 ARG A CA 1
ATOM 971 C C . ARG A 1 124 ? 15.348 7.750 -5.370 1.00 75.06 124 ARG A C 1
ATOM 973 O O . ARG A 1 124 ? 15.399 8.393 -6.410 1.00 75.06 124 ARG A O 1
ATOM 980 N N . HIS A 1 125 ? 16.164 6.722 -5.137 1.00 69.69 125 HIS A N 1
ATOM 981 C CA . HIS A 1 125 ? 17.106 6.195 -6.128 1.00 69.69 125 HIS A CA 1
ATOM 982 C C . HIS A 1 125 ? 16.518 5.049 -6.969 1.00 69.69 125 HIS A C 1
ATOM 984 O O . HIS A 1 125 ? 17.180 4.554 -7.877 1.00 69.69 125 HIS A O 1
ATOM 990 N N . LEU A 1 126 ? 15.298 4.615 -6.648 1.00 60.69 126 LEU A N 1
ATOM 991 C CA . LEU A 1 126 ? 14.648 3.406 -7.153 1.00 60.69 126 LEU A CA 1
ATOM 992 C C . LEU A 1 126 ? 13.360 3.700 -7.943 1.00 60.69 126 LEU A C 1
ATOM 994 O O . LEU A 1 126 ? 12.913 2.835 -8.695 1.00 60.69 126 LEU A O 1
ATOM 998 N N . VAL A 1 127 ? 12.763 4.886 -7.770 1.00 67.62 127 VAL A N 1
ATOM 999 C CA . VAL A 1 127 ? 11.463 5.273 -8.351 1.00 67.62 127 VAL A CA 1
ATOM 1000 C C . VAL A 1 127 ? 11.595 6.472 -9.296 1.00 67.62 127 VAL A C 1
ATOM 1002 O O . VAL A 1 127 ? 12.432 7.346 -9.088 1.00 67.62 127 VAL A O 1
ATOM 1005 N N . ASN A 1 128 ? 10.761 6.525 -10.342 1.00 70.19 128 ASN A N 1
ATOM 1006 C CA . ASN A 1 128 ? 10.734 7.652 -11.293 1.00 70.19 128 ASN A CA 1
ATOM 1007 C C . ASN A 1 128 ? 9.836 8.804 -10.821 1.00 70.19 128 ASN A C 1
ATOM 1009 O O . ASN A 1 128 ? 10.047 9.950 -11.205 1.00 70.19 128 ASN A O 1
ATOM 1013 N N . ALA A 1 129 ? 8.822 8.480 -10.024 1.00 76.62 129 ALA A N 1
ATOM 1014 C CA . ALA A 1 129 ? 7.896 9.410 -9.404 1.00 76.62 129 ALA A CA 1
ATOM 1015 C C . ALA A 1 129 ? 7.452 8.817 -8.063 1.00 76.62 129 ALA A C 1
ATOM 1017 O O . ALA A 1 129 ? 7.355 7.596 -7.929 1.00 76.62 129 ALA A O 1
ATOM 1018 N N . ALA A 1 130 ? 7.209 9.683 -7.090 1.00 83.50 130 ALA A N 1
ATOM 1019 C CA . ALA A 1 130 ? 6.632 9.352 -5.796 1.00 83.50 130 ALA A CA 1
ATOM 1020 C C . ALA A 1 130 ? 5.912 10.595 -5.267 1.00 83.50 130 ALA A C 1
ATOM 1022 O O . ALA A 1 130 ? 6.323 11.720 -5.563 1.00 83.50 130 ALA A O 1
ATOM 1023 N N . CYS A 1 131 ? 4.861 10.384 -4.491 1.00 83.81 131 CYS A N 1
ATOM 1024 C CA . CYS A 1 131 ? 4.186 11.406 -3.706 1.00 83.81 131 CYS A CA 1
ATOM 1025 C C . CYS A 1 131 ? 3.754 10.764 -2.395 1.00 83.81 131 CYS A C 1
ATOM 1027 O O . CYS A 1 131 ? 3.655 9.541 -2.321 1.00 83.81 131 CYS A O 1
ATOM 1029 N N . ASP A 1 132 ? 3.515 11.574 -1.373 1.00 88.88 132 ASP A N 1
ATOM 1030 C CA . ASP A 1 132 ? 2.825 11.078 -0.198 1.00 88.88 132 ASP A CA 1
ATOM 1031 C C . ASP A 1 132 ? 1.311 10.993 -0.433 1.00 88.88 132 ASP A C 1
ATOM 1033 O O . ASP A 1 132 ? 0.770 11.653 -1.323 1.00 88.88 132 ASP A O 1
ATOM 1037 N N . ILE A 1 133 ? 0.636 10.158 0.358 1.00 90.12 133 ILE A N 1
ATOM 1038 C CA . ILE A 1 133 ? -0.823 10.046 0.390 1.00 90.12 133 ILE A CA 1
ATOM 1039 C C . ILE A 1 133 ? -1.359 10.924 1.522 1.00 90.12 133 ILE A C 1
ATOM 1041 O O . ILE A 1 133 ? -1.388 10.516 2.687 1.00 90.12 1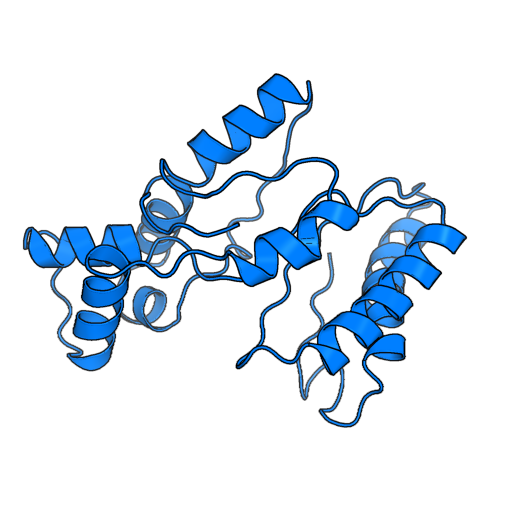33 ILE A O 1
ATOM 1045 N N . SER A 1 134 ? -1.783 12.136 1.176 1.00 89.62 134 SER A N 1
ATOM 1046 C CA . SER A 1 134 ? -2.275 13.150 2.115 1.00 89.62 134 SER A CA 1
ATOM 1047 C C . SER A 1 134 ? -3.706 13.593 1.808 1.00 89.62 134 SER A C 1
ATOM 1049 O O . SER A 1 134 ? -4.484 13.757 2.745 1.00 89.62 134 SER A O 1
ATOM 1051 N N . ASP A 1 135 ? -4.095 13.661 0.535 1.00 90.75 135 ASP A N 1
ATOM 1052 C CA . ASP A 1 135 ? -5.451 14.023 0.090 1.00 90.75 135 ASP A CA 1
ATOM 1053 C C . ASP A 1 135 ? -6.259 12.803 -0.392 1.00 90.75 135 ASP A C 1
ATOM 1055 O O . ASP A 1 135 ? -7.403 12.922 -0.842 1.00 90.75 135 ASP A O 1
ATOM 1059 N N . GLY A 1 136 ? -5.648 11.619 -0.305 1.00 89.81 136 GLY A N 1
ATOM 1060 C CA . GLY A 1 136 ? -6.246 10.336 -0.645 1.00 89.81 136 GLY A CA 1
ATOM 1061 C C . GLY A 1 136 ? -5.651 9.735 -1.904 1.00 89.81 136 GLY A C 1
ATOM 1062 O O . GLY A 1 136 ? -5.280 10.434 -2.848 1.00 89.81 136 GLY A O 1
ATOM 1063 N N . THR A 1 137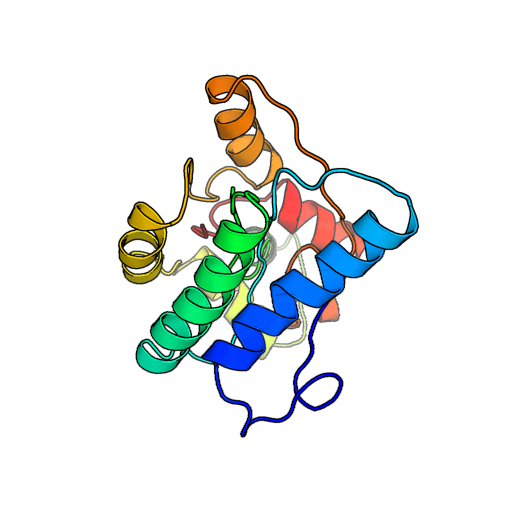 ? -5.605 8.402 -1.954 1.00 90.31 137 THR A N 1
ATOM 1064 C CA . THR A 1 137 ? -4.917 7.660 -3.019 1.00 90.31 137 THR A CA 1
ATOM 1065 C C . THR A 1 137 ? -5.371 8.055 -4.417 1.00 90.31 137 THR A C 1
ATOM 1067 O O . THR A 1 137 ? -4.546 8.141 -5.320 1.00 90.31 137 THR A O 1
ATOM 1070 N N . VAL A 1 138 ? -6.666 8.309 -4.625 1.00 92.94 138 VAL A N 1
ATOM 1071 C CA . VAL A 1 138 ? -7.170 8.711 -5.946 1.00 92.94 138 VAL A CA 1
ATOM 1072 C C . VAL A 1 138 ? -6.650 10.091 -6.347 1.00 92.94 138 VAL A C 1
ATOM 1074 O O . VAL A 1 138 ? -6.232 10.263 -7.491 1.00 92.94 138 VAL A O 1
ATOM 1077 N N . VAL A 1 139 ? -6.671 11.057 -5.429 1.00 92.50 139 VAL A N 1
ATOM 1078 C CA . VAL A 1 139 ? -6.263 12.443 -5.697 1.00 92.50 139 VAL A CA 1
ATOM 1079 C C . VAL A 1 139 ? -4.756 12.511 -5.928 1.00 92.50 139 VAL A C 1
ATOM 1081 O O . VAL A 1 139 ? -4.307 13.007 -6.965 1.00 92.50 139 VAL A O 1
ATOM 1084 N N . ASP A 1 140 ? -3.981 11.931 -5.018 1.00 91.62 140 ASP A N 1
ATOM 1085 C CA . ASP A 1 140 ? -2.522 11.983 -5.059 1.00 91.62 140 ASP A CA 1
ATOM 1086 C C . ASP A 1 140 ? -1.953 11.192 -6.245 1.00 91.62 140 ASP A C 1
ATOM 1088 O O . ASP A 1 140 ? -1.087 11.681 -6.979 1.00 91.62 140 ASP A O 1
ATOM 1092 N N . LEU A 1 141 ? -2.528 10.022 -6.554 1.00 88.50 141 LEU A N 1
ATOM 1093 C CA . LEU A 1 141 ? -2.158 9.290 -7.764 1.00 88.50 141 LEU A CA 1
ATOM 1094 C C . LEU A 1 141 ? -2.513 10.081 -9.027 1.00 88.50 141 LEU A C 1
ATOM 1096 O O . LEU A 1 141 ? -1.707 10.127 -9.956 1.00 88.50 141 LEU A O 1
ATOM 1100 N N . GLN A 1 142 ? -3.684 10.724 -9.087 1.00 88.44 142 GLN A N 1
ATOM 1101 C CA . GLN A 1 142 ? -4.068 11.537 -10.244 1.00 88.44 142 GLN A CA 1
ATOM 1102 C C . GLN A 1 142 ? -3.058 12.667 -10.494 1.00 88.44 142 GLN A C 1
ATOM 1104 O O . GLN A 1 142 ? -2.746 12.957 -11.653 1.00 88.44 142 GLN A O 1
ATOM 1109 N N . ASN A 1 143 ? -2.494 13.255 -9.435 1.00 85.56 143 ASN A N 1
ATOM 1110 C CA . ASN A 1 143 ? -1.435 14.255 -9.548 1.00 85.56 143 ASN A CA 1
ATOM 1111 C C . ASN A 1 143 ? -0.175 13.675 -10.209 1.00 85.56 143 ASN A C 1
ATOM 1113 O O . ASN A 1 143 ? 0.342 14.279 -11.156 1.00 85.56 143 ASN A O 1
ATOM 1117 N N . ILE A 1 144 ? 0.288 12.488 -9.795 1.00 85.12 144 ILE A N 1
ATOM 1118 C CA . ILE A 1 144 ? 1.404 11.792 -10.463 1.00 85.12 144 ILE A CA 1
ATOM 1119 C C . ILE A 1 144 ? 1.074 11.522 -11.933 1.00 85.12 144 ILE A C 1
ATOM 1121 O O . ILE A 1 144 ? 1.889 11.815 -12.810 1.00 85.12 144 ILE A O 1
ATOM 1125 N N . LEU A 1 145 ? -0.109 10.973 -12.214 1.00 86.50 145 LEU A N 1
ATOM 1126 C CA . LEU A 1 145 ? -0.525 10.571 -13.558 1.00 86.50 145 LEU A CA 1
ATOM 1127 C C . LEU A 1 145 ? -0.598 11.753 -14.526 1.00 86.50 145 LEU A C 1
ATOM 1129 O O . LEU A 1 145 ? -0.099 11.657 -15.647 1.00 86.50 145 LEU A O 1
ATOM 1133 N N . ASN A 1 146 ? -1.148 12.884 -14.079 1.00 88.81 146 ASN A N 1
ATOM 1134 C CA . ASN A 1 146 ? -1.240 14.105 -14.878 1.00 88.81 146 ASN A CA 1
ATOM 1135 C C . ASN A 1 146 ? 0.147 14.658 -15.227 1.00 88.81 146 ASN A C 1
ATOM 1137 O O . ASN A 1 146 ? 0.416 14.961 -16.389 1.00 88.81 146 ASN A O 1
ATOM 1141 N N . ASN A 1 147 ? 1.045 14.744 -14.240 1.00 83.44 147 ASN A N 1
ATOM 1142 C CA . ASN A 1 147 ? 2.418 15.210 -14.456 1.00 83.44 147 ASN A CA 1
ATOM 1143 C C . ASN A 1 147 ? 3.240 14.233 -15.313 1.00 83.44 147 ASN A C 1
ATOM 1145 O O . ASN A 1 147 ? 4.119 14.652 -16.063 1.00 83.44 147 ASN A O 1
ATOM 1149 N N . SER A 1 148 ? 2.926 12.939 -15.231 1.00 81.56 148 SER A N 1
ATOM 1150 C CA . SER A 1 148 ? 3.602 11.870 -15.975 1.00 81.56 148 SER A CA 1
ATOM 1151 C C . SER A 1 148 ? 2.975 11.578 -17.342 1.00 81.56 148 SER A C 1
ATOM 1153 O O . SER A 1 148 ? 3.505 10.755 -18.087 1.00 81.56 148 SER A O 1
ATOM 1155 N N . GLN A 1 149 ? 1.856 12.232 -17.674 1.00 88.31 149 GLN A N 1
ATOM 1156 C CA . GLN A 1 149 ? 1.098 12.047 -18.917 1.00 88.31 149 GLN A CA 1
ATOM 1157 C C . GLN A 1 149 ? 0.735 10.576 -19.191 1.00 88.31 149 GLN A C 1
ATOM 1159 O O . GLN A 1 149 ? 0.840 10.085 -20.317 1.00 88.31 149 GLN A O 1
ATOM 1164 N N . CYS A 1 150 ? 0.316 9.852 -18.152 1.00 84.31 150 CYS A N 1
ATOM 1165 C CA . CYS A 1 150 ? -0.045 8.439 -18.242 1.00 84.31 150 CYS A CA 1
ATOM 1166 C C . CYS A 1 150 ? -1.310 8.114 -17.430 1.00 84.31 150 CYS A C 1
ATOM 1168 O O . CYS A 1 150 ? -1.918 8.989 -16.822 1.00 84.31 150 CYS A O 1
ATOM 1170 N N . GLY A 1 151 ? -1.740 6.849 -17.457 1.00 84.44 151 GLY A N 1
ATOM 1171 C CA . GLY A 1 151 ? -2.848 6.340 -16.643 1.00 84.44 151 GLY A CA 1
ATOM 1172 C C . GLY A 1 151 ? -2.408 5.174 -15.757 1.00 84.44 151 GLY A C 1
ATOM 1173 O O . GLY A 1 151 ? -1.350 4.586 -15.979 1.00 84.44 151 GLY A O 1
ATOM 1174 N N . ALA A 1 152 ? -3.247 4.804 -14.788 1.00 82.06 152 ALA A N 1
ATOM 1175 C CA . ALA A 1 152 ? -3.043 3.631 -13.939 1.00 82.06 152 ALA A CA 1
ATOM 1176 C C . ALA A 1 152 ? -4.312 2.782 -13.824 1.00 82.06 152 ALA A C 1
ATOM 1178 O O . ALA A 1 152 ? -5.431 3.260 -14.002 1.00 82.06 152 ALA A O 1
ATOM 1179 N N . LYS A 1 153 ? -4.121 1.503 -13.492 1.00 82.75 153 LYS A N 1
ATOM 1180 C CA . LYS A 1 153 ? -5.192 0.573 -13.132 1.00 82.75 153 LYS A CA 1
ATOM 1181 C C . LYS A 1 153 ? -4.993 0.138 -11.685 1.00 82.75 153 LYS A C 1
ATOM 1183 O O . LYS A 1 153 ? -3.983 -0.490 -11.377 1.00 82.75 153 LYS A O 1
ATOM 1188 N N . ILE A 1 154 ? -5.965 0.447 -10.832 1.00 80.50 154 ILE A N 1
ATOM 1189 C CA . ILE A 1 154 ? -5.969 0.047 -9.421 1.00 80.50 154 ILE A CA 1
ATOM 1190 C C . ILE A 1 154 ? -6.764 -1.252 -9.271 1.00 80.50 154 ILE A C 1
ATOM 1192 O O . ILE A 1 154 ? -7.863 -1.390 -9.810 1.00 80.50 154 ILE A O 1
ATOM 1196 N N . TYR A 1 155 ? -6.200 -2.201 -8.528 1.00 82.31 155 TYR A N 1
ATOM 1197 C CA . TYR A 1 155 ? -6.852 -3.452 -8.146 1.00 82.31 155 TYR A CA 1
ATOM 1198 C C . TYR A 1 155 ? -7.336 -3.328 -6.698 1.00 82.31 155 TYR A C 1
ATOM 1200 O O . TYR A 1 155 ? -6.529 -3.312 -5.773 1.00 82.31 155 TYR A O 1
ATOM 1208 N N . LEU A 1 156 ? -8.650 -3.180 -6.508 1.00 85.69 156 LEU A N 1
ATOM 1209 C CA . LEU A 1 156 ? -9.255 -2.884 -5.200 1.00 85.69 156 LEU A CA 1
ATOM 1210 C C . LEU A 1 156 ? -9.050 -4.005 -4.174 1.00 85.69 156 LEU A C 1
ATOM 1212 O O . LEU A 1 156 ? -8.859 -3.751 -2.991 1.00 85.69 156 LEU A O 1
ATOM 1216 N N . ASP A 1 157 ? -9.023 -5.246 -4.645 1.00 84.19 157 ASP A N 1
ATOM 1217 C CA . ASP A 1 157 ? -8.734 -6.457 -3.876 1.00 84.19 157 ASP A CA 1
ATOM 1218 C C . ASP A 1 157 ? -7.292 -6.520 -3.347 1.00 84.19 157 ASP A C 1
ATOM 1220 O O . ASP A 1 157 ? -6.957 -7.411 -2.569 1.00 84.19 157 ASP A O 1
ATOM 1224 N N . ARG A 1 158 ? -6.440 -5.579 -3.764 1.00 80.88 158 ARG A N 1
ATOM 1225 C CA . ARG A 1 158 ? -5.011 -5.527 -3.436 1.00 80.88 158 ARG A CA 1
ATOM 1226 C C . ARG A 1 158 ? -4.588 -4.253 -2.729 1.00 80.88 158 ARG A C 1
ATOM 1228 O O . ARG A 1 158 ? -3.398 -4.092 -2.473 1.00 80.88 158 ARG A O 1
ATOM 1235 N N . LEU A 1 159 ? -5.528 -3.361 -2.426 1.00 85.56 159 LEU A N 1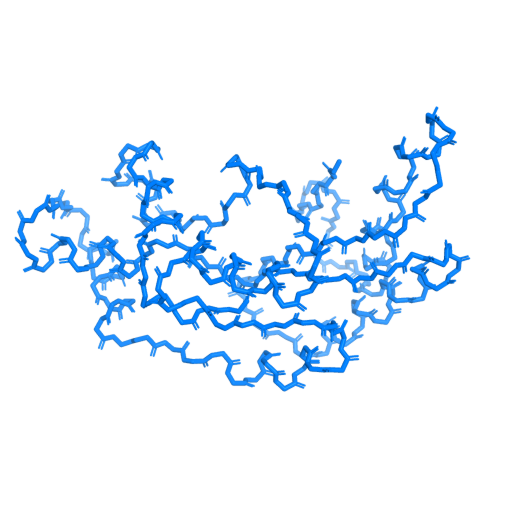
ATOM 1236 C CA . LEU A 1 159 ? -5.229 -2.221 -1.572 1.00 85.56 159 LEU A CA 1
ATOM 1237 C C . LEU A 1 159 ? -4.785 -2.748 -0.203 1.00 85.56 159 LEU A C 1
ATOM 1239 O O . LEU A 1 159 ? -5.485 -3.590 0.373 1.00 85.56 159 LEU A O 1
ATOM 1243 N N . PRO A 1 160 ? -3.634 -2.303 0.318 1.00 87.06 160 PRO A N 1
ATOM 1244 C CA . PRO A 1 160 ? -3.191 -2.751 1.618 1.00 87.06 160 PRO A CA 1
ATOM 1245 C C . PRO A 1 160 ? -4.000 -2.016 2.676 1.00 87.06 160 PRO A C 1
ATOM 1247 O O . PRO A 1 160 ? -3.826 -0.832 2.939 1.00 87.06 160 PRO A O 1
ATOM 1250 N N . ILE A 1 161 ? -4.936 -2.738 3.273 1.00 90.31 161 ILE A N 1
ATOM 1251 C CA . ILE A 1 161 ? -5.804 -2.225 4.324 1.00 90.31 161 I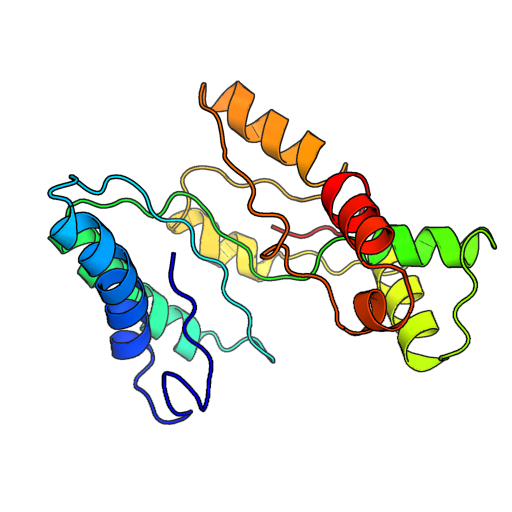LE A CA 1
ATOM 1252 C C . ILE A 1 161 ? -5.453 -2.970 5.604 1.00 90.31 161 ILE A C 1
ATOM 1254 O O . ILE A 1 161 ? -5.292 -4.194 5.598 1.00 90.31 161 ILE A O 1
ATOM 1258 N N . SER A 1 162 ? -5.315 -2.239 6.710 1.00 92.38 162 SER A N 1
ATOM 1259 C CA . SER A 1 162 ? -4.976 -2.852 7.990 1.00 92.38 162 SER A CA 1
ATOM 1260 C C . SER A 1 162 ? -6.076 -3.815 8.453 1.00 92.38 162 SER A C 1
ATOM 1262 O O . SER A 1 162 ? -7.270 -3.608 8.215 1.00 92.38 162 SER A O 1
ATOM 1264 N N . SER A 1 163 ? -5.692 -4.867 9.179 1.00 92.56 163 SER A N 1
ATOM 1265 C CA . SER A 1 163 ? -6.665 -5.762 9.819 1.00 92.56 163 SER A CA 1
ATOM 1266 C C . SER A 1 163 ? -7.491 -5.044 10.891 1.00 92.56 163 SER A C 1
ATOM 1268 O O . SER A 1 163 ? -8.642 -5.408 11.117 1.00 92.56 163 SER A O 1
ATOM 1270 N N . TYR A 1 164 ? -6.940 -3.993 11.512 1.00 94.56 164 TYR A N 1
ATOM 1271 C CA . TYR A 1 164 ? -7.663 -3.134 12.452 1.00 94.56 164 TYR A CA 1
ATOM 1272 C C . TYR A 1 164 ? -8.841 -2.425 11.782 1.00 94.56 164 TYR A C 1
ATOM 1274 O O . TYR A 1 164 ? -9.882 -2.258 12.413 1.00 94.56 164 TYR A O 1
ATOM 1282 N N . LEU A 1 165 ? -8.710 -2.049 10.509 1.00 95.19 165 LEU A N 1
ATOM 1283 C CA . LEU A 1 165 ? -9.814 -1.491 9.742 1.00 95.19 165 LEU A CA 1
ATOM 1284 C C . LEU A 1 165 ? -10.739 -2.593 9.208 1.00 95.19 165 LEU A C 1
ATOM 1286 O O . LEU A 1 165 ? -11.929 -2.588 9.516 1.00 95.19 165 LEU A O 1
ATOM 1290 N N . LEU A 1 166 ? -10.199 -3.575 8.477 1.00 94.75 166 LEU A N 1
ATOM 1291 C CA . LEU A 1 166 ? -10.993 -4.623 7.812 1.00 94.75 166 LEU A CA 1
ATOM 1292 C C . LEU A 1 166 ? -11.886 -5.429 8.761 1.00 94.75 166 LEU A C 1
ATOM 1294 O O . LEU A 1 166 ? -12.971 -5.845 8.365 1.00 94.75 166 LEU A O 1
ATOM 1298 N N . ASN A 1 167 ? -11.454 -5.649 10.003 1.00 94.88 167 ASN A N 1
ATOM 1299 C CA . ASN A 1 167 ? -12.230 -6.427 10.970 1.00 94.88 167 ASN A CA 1
ATOM 1300 C C . ASN A 1 167 ? -13.367 -5.630 11.631 1.00 94.88 167 ASN A C 1
ATOM 1302 O O . ASN A 1 167 ? -14.169 -6.222 12.350 1.00 94.88 167 ASN A O 1
ATOM 1306 N N . ASN A 1 168 ? -13.430 -4.309 11.434 1.00 96.31 168 ASN A N 1
ATOM 1307 C CA . ASN A 1 168 ? -14.345 -3.425 12.162 1.00 96.31 168 ASN A CA 1
ATOM 1308 C C . ASN A 1 168 ? -15.284 -2.606 11.264 1.00 96.31 168 ASN A C 1
ATOM 1310 O O . ASN A 1 168 ? -16.163 -1.923 11.787 1.00 96.31 168 ASN A O 1
ATOM 1314 N N . VAL A 1 169 ? -15.127 -2.666 9.940 1.00 96.19 169 VAL A N 1
ATOM 1315 C CA . VAL A 1 169 ? -16.019 -2.001 8.979 1.00 96.19 169 VAL A CA 1
ATOM 1316 C C . VAL A 1 169 ? -16.356 -2.924 7.814 1.00 96.19 169 VAL A C 1
ATOM 1318 O O . VAL A 1 169 ? -15.654 -3.897 7.545 1.00 96.19 169 VAL A O 1
ATOM 1321 N N . GLU A 1 170 ? -17.419 -2.606 7.079 1.00 96.94 170 GLU A N 1
ATOM 1322 C CA . GLU A 1 170 ? -17.710 -3.308 5.831 1.00 96.94 170 GLU A CA 1
ATOM 1323 C C . GLU A 1 170 ? -16.598 -3.078 4.800 1.00 96.94 170 GLU A C 1
ATOM 1325 O O . GLU A 1 170 ? -16.085 -1.967 4.655 1.00 96.94 170 GLU A O 1
ATOM 1330 N N . TYR A 1 171 ? -16.281 -4.103 4.004 1.00 94.25 171 TYR A N 1
ATOM 1331 C CA . TYR A 1 171 ? -15.220 -4.030 2.991 1.00 94.25 171 TYR A CA 1
ATOM 1332 C C . TYR A 1 171 ? -15.371 -2.823 2.050 1.00 94.25 171 TYR A C 1
ATOM 1334 O O . TYR A 1 171 ? -14.402 -2.130 1.758 1.00 94.25 171 TYR A O 1
ATOM 1342 N N . LYS A 1 172 ? -16.600 -2.507 1.625 1.00 96.12 172 LYS A N 1
ATOM 1343 C CA . LYS A 1 172 ? -16.867 -1.344 0.765 1.00 96.12 172 LYS A CA 1
ATOM 1344 C C . LYS A 1 172 ? -16.497 -0.021 1.444 1.00 96.12 172 LYS A C 1
ATOM 1346 O O . LYS A 1 172 ? -15.980 0.877 0.785 1.00 96.12 172 LYS A O 1
ATOM 1351 N N . GLN A 1 173 ? -16.749 0.095 2.746 1.00 97.19 173 GLN A N 1
ATOM 1352 C CA . GLN A 1 173 ? -16.385 1.271 3.531 1.00 97.19 173 GLN A CA 1
ATOM 1353 C C . GLN A 1 173 ? -14.867 1.355 3.720 1.00 97.19 173 GLN A C 1
ATOM 1355 O O . GLN A 1 173 ? -14.302 2.428 3.531 1.00 97.19 173 GLN A O 1
ATOM 1360 N N . ALA A 1 174 ? -14.200 0.228 3.992 1.00 96.38 174 ALA A N 1
ATOM 1361 C CA . ALA A 1 174 ? -12.741 0.166 4.067 1.00 96.38 174 ALA A CA 1
ATOM 1362 C C . ALA A 1 174 ? -12.080 0.635 2.760 1.00 96.38 174 ALA A C 1
ATOM 1364 O O . ALA A 1 174 ? -11.178 1.465 2.783 1.00 96.38 174 ALA A O 1
ATOM 1365 N N . ILE A 1 175 ? -12.584 0.169 1.612 1.00 96.38 175 ILE A N 1
ATOM 1366 C CA . ILE A 1 175 ? -12.109 0.603 0.291 1.00 96.38 175 ILE A CA 1
ATOM 1367 C C . ILE A 1 175 ? -12.364 2.094 0.071 1.00 96.38 175 ILE A C 1
ATOM 1369 O O . ILE A 1 175 ? -11.505 2.789 -0.465 1.00 96.38 175 ILE A O 1
ATOM 1373 N N . SER A 1 176 ? -13.520 2.604 0.501 1.00 97.31 176 SER A N 1
ATOM 1374 C CA . SER A 1 176 ? -13.814 4.035 0.409 1.00 97.31 176 SER A CA 1
ATOM 1375 C C . SER A 1 176 ? -12.820 4.870 1.214 1.00 97.31 176 SER A C 1
ATOM 1377 O O . SER A 1 176 ? -12.343 5.879 0.704 1.00 97.31 176 SER A O 1
ATOM 1379 N N . PHE A 1 177 ? -12.494 4.453 2.441 1.00 97.31 177 PHE A N 1
ATOM 1380 C CA . PHE A 1 177 ? -11.482 5.126 3.253 1.00 97.31 177 PHE A CA 1
ATOM 1381 C C . PHE A 1 177 ? -10.096 5.048 2.619 1.00 97.31 177 PHE A C 1
ATOM 1383 O O . PHE A 1 177 ? -9.411 6.059 2.569 1.00 97.31 177 PHE A O 1
ATOM 1390 N N . ALA A 1 178 ? -9.704 3.891 2.084 1.00 94.62 178 ALA A N 1
ATOM 1391 C CA . ALA A 1 178 ? -8.406 3.732 1.435 1.00 94.62 178 ALA A CA 1
ATOM 1392 C C . ALA A 1 178 ? -8.256 4.607 0.177 1.00 94.62 178 ALA A C 1
ATOM 1394 O O . ALA A 1 178 ? -7.195 5.162 -0.062 1.00 94.62 178 ALA A O 1
ATOM 1395 N N . LEU A 1 179 ? -9.307 4.743 -0.638 1.00 94.75 179 LEU A N 1
ATOM 1396 C CA . LEU A 1 179 ? -9.231 5.474 -1.909 1.00 94.75 179 LEU A CA 1
ATOM 1397 C C . LEU A 1 179 ? -9.404 6.989 -1.773 1.00 94.75 179 LEU A C 1
ATOM 1399 O O . LEU A 1 179 ? -8.732 7.747 -2.474 1.00 94.75 179 LEU A O 1
ATOM 1403 N N . TYR A 1 180 ? -10.362 7.402 -0.943 1.00 96.00 180 TYR A N 1
ATOM 1404 C CA . TYR A 1 180 ? -10.862 8.779 -0.866 1.00 96.00 180 TYR A CA 1
ATOM 1405 C C . TYR A 1 180 ? -10.696 9.401 0.516 1.00 96.00 180 TYR A C 1
ATOM 1407 O O . TYR A 1 180 ? -11.170 10.512 0.743 1.00 96.00 180 TYR A O 1
ATOM 1415 N N . GLY A 1 181 ? -10.103 8.664 1.456 1.00 92.00 181 GLY A N 1
ATOM 1416 C CA . GLY A 1 181 ? -9.635 9.237 2.705 1.00 92.00 181 GLY A CA 1
ATOM 1417 C C . GLY A 1 181 ? -8.462 10.180 2.463 1.00 92.00 181 GLY A C 1
ATOM 1418 O O . GLY A 1 181 ? -8.315 10.758 1.397 1.00 92.00 181 GLY A O 1
ATOM 1419 N N . GLY A 1 182 ? -7.609 10.322 3.458 1.00 90.31 182 GLY A N 1
ATOM 1420 C CA . GLY A 1 182 ? -6.446 11.187 3.394 1.00 90.31 182 GLY A CA 1
ATOM 1421 C C . GLY A 1 182 ? -5.712 11.133 4.718 1.00 90.31 182 GLY A C 1
ATOM 1422 O O . GLY A 1 182 ? -6.095 10.383 5.619 1.00 90.31 182 GLY A O 1
ATOM 1423 N N . GLU A 1 183 ? -4.662 11.936 4.826 1.00 93.00 183 GLU A N 1
ATOM 1424 C CA . GLU A 1 183 ? -3.836 12.077 6.023 1.00 93.00 183 GLU A CA 1
ATOM 1425 C C . GLU A 1 183 ? -3.242 10.746 6.513 1.00 93.00 183 GLU A C 1
ATOM 1427 O O . GLU A 1 183 ? -2.977 10.576 7.705 1.00 93.00 183 GLU A O 1
ATOM 1432 N N . ASP A 1 184 ? -3.046 9.782 5.609 1.00 90.94 184 ASP A N 1
ATOM 1433 C CA . ASP A 1 184 ? -2.343 8.535 5.918 1.00 90.94 184 ASP A CA 1
ATOM 1434 C C . ASP A 1 184 ? -0.816 8.770 5.964 1.00 90.94 184 ASP A C 1
ATOM 1436 O O . ASP A 1 184 ? -0.116 8.114 6.741 1.00 90.94 184 ASP A O 1
ATOM 1440 N N . TYR A 1 185 ? -0.316 9.762 5.208 1.00 88.62 185 TYR A N 1
ATOM 1441 C CA . TYR A 1 185 ? 1.097 10.159 5.079 1.00 88.62 185 TYR A CA 1
ATOM 1442 C C . TYR A 1 185 ? 2.019 9.000 4.680 1.00 88.62 185 TYR A C 1
ATOM 1444 O O . TYR A 1 185 ? 3.154 8.872 5.153 1.00 88.62 185 TYR A O 1
ATOM 1452 N N . GLU A 1 186 ? 1.490 8.149 3.809 1.00 88.62 186 GLU A N 1
ATOM 1453 C CA . GLU A 1 186 ? 2.177 7.003 3.221 1.00 88.62 186 GLU A CA 1
ATOM 1454 C C . GLU A 1 186 ? 2.831 7.359 1.886 1.00 88.62 186 GLU A C 1
ATOM 1456 O O . GLU A 1 186 ? 2.596 8.453 1.392 1.00 88.62 186 GLU A O 1
ATOM 1461 N N . LEU A 1 187 ? 3.666 6.475 1.327 1.00 78.25 187 LEU A N 1
ATOM 1462 C CA . LEU A 1 187 ? 4.391 6.667 0.057 1.00 78.25 187 LEU A CA 1
ATOM 1463 C C . LEU A 1 187 ? 4.066 5.573 -0.960 1.00 78.25 187 LEU A C 1
ATOM 1465 O O . LEU A 1 187 ? 3.957 4.403 -0.522 1.00 78.25 187 LEU A O 1
#

Foldseek 3Di:
DDDQDEPPNDHPPDFLLVVLLVVVVVVVVVCVVVPHQAAEDEEEDEDPDDDPVSVVNNVNNNVVNCVVSNHAYAYYFYDAFLLLVQLVCVVVVNFDFPPPVLNVSSVCLNVPPDAPVVVCVVCVVRHPDDDWFAQFQQVGVVVVCVVVVHDDDDDLVPRHHDPSQPVRDPSVVSSCSRGGNGSSNTD

Organism: Glossina pallidipes (NCBI:txid7398)